Protein AF-0000000078165080 (afdb_homodimer)

InterPro domains:
  IPR000225 Armadillo [PS50176] (17-64)
  IPR000225 Armadillo [SM00185] (6-51)
  IPR011989 Armadillo-like helical [G3DSA:1.25.10.10] (1-153)
  IPR016024 Armadillo-type fold [SSF48371] (4-95)
  IPR051185 Abnormal Spindle-like Microcephaly-associated [PTHR22706] (1-146)

Solvent-accessible surface area (backbone atoms only — not comparable to full-atom values): 16629 Å² total; per-residue (Å²): 126,82,80,80,70,54,68,69,45,42,52,50,33,52,73,46,42,25,60,64,44,40,52,51,52,53,69,69,48,62,90,48,69,75,36,44,54,53,40,35,50,42,45,49,50,51,44,55,39,48,72,37,69,76,45,35,53,50,47,62,71,36,84,62,40,61,59,52,45,51,50,44,33,73,71,39,88,52,73,47,20,57,50,30,44,52,44,51,49,57,40,40,71,34,70,69,31,30,52,56,53,63,72,34,58,70,56,52,51,49,48,54,51,46,36,53,50,33,52,50,49,44,55,49,39,71,70,66,67,52,57,68,67,60,50,50,51,41,48,52,51,32,49,53,49,46,52,48,51,54,54,58,73,102,126,82,81,79,70,54,70,69,43,43,51,50,33,52,73,45,43,27,62,64,45,40,52,51,52,52,70,70,48,61,91,48,69,76,34,44,54,52,40,35,51,43,45,49,51,51,44,54,39,47,73,38,68,76,46,36,54,50,47,63,70,35,86,64,40,61,60,52,45,49,51,45,32,72,70,39,87,53,73,47,20,56,49,31,44,52,45,50,48,58,40,41,72,34,71,70,34,30,52,56,53,64,72,36,56,69,58,52,51,49,48,54,50,47,37,53,49,34,50,50,48,47,54,49,38,71,70,66,67,53,56,67,70,59,49,49,51,41,48,52,50,32,50,53,48,47,52,48,49,55,55,57,74,101

Radius of gyration: 26.19 Å; Cα contacts (8 Å, |Δi|>4): 305; chains: 2; bounding box: 37×85×49 Å

Foldseek 3Di:
DPDQDDPVVLVVCVVVPVLVVLLVLLVVADPDPVSVVSNLVSLVSLLSSLVDPVSLVVQLPDPCNLVSLLVQLLPDLDPSVVSSLSSLVSLLVDPSSLVSNVVCVVSLVSLVVLLVVLVVVLVVCVVVVDDPVVNVSSVVSNVSSVVSNVSNVD/DPDQDDPVVLVVCVVVPVLVVLLVLLVVADPDPVSVVSNLVSLVSLLSSLVDPVSLVVQLPDPCNLVSLLVQLLPDLDPSVVSSLSSLVSLLVDPSSLVSNVVCVVSLVSLVVLLVVLVVVLVVCVVVVDDPVVNVSSVVSNVSSVVSNVSNVD

Structure (mmCIF, N/CA/C/O backbone):
data_AF-0000000078165080-model_v1
#
loop_
_entity.id
_entity.type
_entity.pdbx_description
1 polymer 'Uncharacterized protein'
#
loop_
_atom_site.group_PDB
_atom_site.id
_atom_site.type_symbol
_atom_site.label_atom_id
_atom_site.label_alt_id
_atom_site.label_comp_id
_atom_site.label_asym_id
_atom_site.label_entity_id
_atom_site.label_seq_id
_atom_site.pdbx_PDB_ins_code
_atom_site.Cartn_x
_atom_site.Cartn_y
_atom_site.Cartn_z
_atom_site.occupancy
_atom_site.B_iso_or_equiv
_atom_site.auth_seq_id
_atom_site.auth_comp_id
_atom_site.auth_asym_id
_atom_site.auth_atom_id
_atom_site.pdbx_PDB_model_num
ATOM 1 N N . MET A 1 1 ? -7.805 8.031 18.734 1 30.23 1 MET A N 1
ATOM 2 C CA . MET A 1 1 ? -6.445 7.504 18.766 1 30.23 1 MET A CA 1
ATOM 3 C C . MET A 1 1 ? -6.234 6.492 17.641 1 30.23 1 MET A C 1
ATOM 5 O O . MET A 1 1 ? -6.98 5.52 17.531 1 30.23 1 MET A O 1
ATOM 9 N N . ALA A 1 2 ? -5.836 6.891 16.578 1 48.78 2 ALA A N 1
ATOM 10 C CA . ALA A 1 2 ? -5.727 5.965 15.445 1 48.78 2 ALA A CA 1
ATOM 11 C C . ALA A 1 2 ? -4.84 4.77 15.797 1 48.78 2 ALA A C 1
ATOM 13 O O . ALA A 1 2 ? -3.871 4.91 16.547 1 48.78 2 ALA A O 1
ATOM 14 N N . THR A 1 3 ? -5.309 3.611 15.844 1 63 3 THR A N 1
ATOM 15 C CA . THR A 1 3 ? -4.617 2.357 16.125 1 63 3 THR A CA 1
ATOM 16 C C . THR A 1 3 ? -3.254 2.324 15.438 1 63 3 THR A C 1
ATOM 18 O O . THR A 1 3 ? -3.139 2.664 14.258 1 63 3 THR A O 1
ATOM 21 N N . ARG A 1 4 ? -2.213 2.238 16.266 1 74.88 4 ARG A N 1
ATOM 22 C CA . ARG A 1 4 ? -0.836 2.172 15.781 1 74.88 4 ARG A CA 1
ATOM 23 C C . ARG A 1 4 ? -0.587 0.879 15.008 1 74.88 4 ARG A C 1
ATOM 25 O O . ARG A 1 4 ? -1.023 -0.194 15.43 1 74.88 4 ARG A O 1
ATOM 32 N N . HIS A 1 5 ? -0.098 1.021 13.758 1 82.88 5 HIS A N 1
ATOM 33 C CA . HIS A 1 5 ? 0.291 -0.129 12.953 1 82.88 5 HIS A CA 1
ATOM 34 C C . HIS A 1 5 ? 1.658 -0.659 13.367 1 82.88 5 HIS A C 1
ATOM 36 O O . HIS A 1 5 ? 2.5 0.099 13.859 1 82.88 5 HIS A O 1
ATOM 42 N N . SER A 1 6 ? 1.814 -1.972 13.352 1 89.38 6 SER A N 1
ATOM 43 C CA . SER A 1 6 ? 3.113 -2.57 13.641 1 89.38 6 SER A CA 1
ATOM 44 C C . SER A 1 6 ? 4.18 -2.072 12.672 1 89.38 6 SER A C 1
ATOM 46 O O . SER A 1 6 ? 3.859 -1.59 11.578 1 89.38 6 SER A O 1
ATOM 48 N N . GLN A 1 7 ? 5.375 -2.199 13.117 1 92.12 7 GLN A N 1
ATOM 49 C CA . GLN A 1 7 ? 6.488 -1.804 12.266 1 92.12 7 GLN A CA 1
ATOM 50 C C . GLN A 1 7 ? 6.48 -2.586 10.953 1 92.12 7 GLN A C 1
ATOM 52 O O . GLN A 1 7 ? 6.672 -2.012 9.883 1 92.12 7 GLN A O 1
ATOM 57 N N . LYS A 1 8 ? 6.281 -3.883 11.047 1 90.81 8 LYS A N 1
ATOM 58 C CA . LYS A 1 8 ? 6.258 -4.742 9.867 1 90.81 8 LYS A CA 1
ATOM 59 C C . LYS A 1 8 ? 5.18 -4.293 8.883 1 90.81 8 LYS A C 1
ATOM 61 O O . LYS A 1 8 ? 5.414 -4.25 7.676 1 90.81 8 LYS A O 1
ATOM 66 N N . CYS A 1 9 ? 4.117 -3.957 9.359 1 92.38 9 CYS A N 1
ATOM 67 C CA . CYS A 1 9 ? 3.027 -3.471 8.523 1 92.38 9 CYS A CA 1
ATOM 68 C C . CYS A 1 9 ? 3.402 -2.158 7.848 1 92.38 9 CYS A C 1
ATOM 70 O O . CYS A 1 9 ? 3.197 -1.995 6.641 1 92.38 9 CYS A O 1
ATOM 72 N N . CYS A 1 10 ? 3.959 -1.277 8.602 1 94.62 10 CYS A N 1
ATOM 73 C CA . CYS A 1 10 ? 4.355 0.014 8.055 1 94.62 10 CYS A CA 1
ATOM 74 C C . CYS A 1 10 ? 5.398 -0.157 6.953 1 94.62 10 CYS A C 1
ATOM 76 O O . CYS A 1 10 ? 5.328 0.508 5.918 1 94.62 10 CYS A O 1
ATOM 78 N N . GLU A 1 11 ? 6.27 -1.074 7.191 1 94.19 11 GLU A N 1
ATOM 79 C CA . GLU A 1 11 ? 7.297 -1.335 6.188 1 94.19 11 GLU A CA 1
ATOM 80 C C . GLU A 1 11 ? 6.691 -1.908 4.91 1 94.19 11 GLU A C 1
ATOM 82 O O . GLU A 1 11 ? 7.102 -1.543 3.807 1 94.19 11 GLU A O 1
ATOM 87 N N . LYS A 1 12 ? 5.742 -2.703 5.062 1 93.69 12 LYS A N 1
ATOM 88 C CA . LYS A 1 12 ? 5.082 -3.287 3.898 1 93.69 12 LYS A CA 1
ATOM 89 C C . LYS A 1 12 ? 4.277 -2.238 3.139 1 93.69 12 LYS A C 1
ATOM 91 O O . LYS A 1 12 ? 4.25 -2.24 1.905 1 93.69 12 LYS A O 1
ATOM 96 N N . LEU A 1 13 ? 3.666 -1.407 3.84 1 95.19 13 LEU A N 1
ATOM 97 C CA . LEU A 1 13 ? 2.922 -0.318 3.215 1 95.19 13 LEU A CA 1
ATOM 98 C C . LEU A 1 13 ? 3.838 0.54 2.35 1 95.19 13 LEU A C 1
ATOM 100 O O . LEU A 1 13 ? 3.502 0.856 1.206 1 95.19 13 LEU A O 1
ATOM 104 N N . VAL A 1 14 ? 4.984 0.854 2.854 1 95.56 14 VAL A N 1
ATOM 105 C CA . VAL A 1 14 ? 5.938 1.687 2.125 1 95.56 14 VAL A CA 1
ATOM 106 C C . VAL A 1 14 ? 6.461 0.928 0.909 1 95.56 14 VAL A C 1
ATOM 108 O O . VAL A 1 14 ? 6.605 1.501 -0.173 1 95.56 14 VAL A O 1
ATOM 111 N N . GLU A 1 15 ? 6.691 -0.346 1.068 1 92.81 15 GLU A N 1
ATOM 112 C CA . GLU A 1 15 ? 7.211 -1.19 -0.003 1 92.81 15 GLU A CA 1
ATOM 113 C C . GLU A 1 15 ? 6.262 -1.219 -1.194 1 92.81 15 GLU A C 1
ATOM 115 O O . GLU A 1 15 ? 6.699 -1.25 -2.346 1 92.81 15 GLU A O 1
ATOM 120 N N . VAL A 1 16 ? 5.016 -1.139 -0.897 1 93.06 16 VAL A N 1
ATOM 121 C CA . VAL A 1 16 ? 4.051 -1.272 -1.984 1 93.06 16 VAL A CA 1
ATOM 122 C C . VAL A 1 16 ? 3.66 0.109 -2.502 1 93.06 16 VAL A C 1
ATOM 124 O O . VAL A 1 16 ? 2.66 0.253 -3.209 1 93.06 16 VAL A O 1
ATOM 127 N N . GLY A 1 17 ? 4.344 1.175 -2.064 1 92.31 17 GLY A N 1
ATOM 128 C CA . GLY A 1 17 ? 4.156 2.5 -2.633 1 92.31 17 GLY A CA 1
ATOM 129 C C . GLY A 1 17 ? 3.057 3.293 -1.949 1 92.31 17 GLY A C 1
ATOM 130 O O . GLY A 1 17 ? 2.432 4.156 -2.568 1 92.31 17 GLY A O 1
ATOM 131 N N . ALA A 1 18 ? 2.84 2.982 -0.722 1 95.19 18 ALA A N 1
ATOM 132 C CA . ALA A 1 18 ? 1.762 3.623 0.028 1 95.19 18 ALA A CA 1
ATOM 133 C C . ALA A 1 18 ? 1.969 5.133 0.106 1 95.19 18 ALA A C 1
ATOM 135 O O . ALA A 1 18 ? 1.011 5.902 0.011 1 95.19 18 ALA A O 1
ATOM 136 N N . ILE A 1 19 ? 3.145 5.59 0.281 1 96.56 19 ILE A N 1
ATOM 137 C CA . ILE A 1 19 ? 3.414 7.012 0.477 1 96.56 19 ILE A CA 1
ATOM 138 C C . ILE A 1 19 ? 2.945 7.797 -0.745 1 96.56 19 ILE A C 1
ATOM 140 O O . ILE A 1 19 ? 2.219 8.789 -0.613 1 96.56 19 ILE A O 1
ATOM 144 N N . ASP A 1 20 ? 3.316 7.34 -1.938 1 94.62 20 ASP A N 1
ATOM 145 C CA . ASP A 1 20 ? 2.924 8.031 -3.16 1 94.62 20 ASP A CA 1
ATOM 146 C C . ASP A 1 20 ? 1.404 8.117 -3.281 1 94.62 20 ASP A C 1
ATOM 148 O O . ASP A 1 20 ? 0.861 9.148 -3.678 1 94.62 20 ASP A O 1
ATOM 152 N N . LYS A 1 21 ? 0.764 7.059 -2.945 1 94.19 21 LYS A N 1
ATOM 153 C CA . LYS A 1 21 ? -0.692 7.027 -3.047 1 94.19 21 LYS A CA 1
ATOM 154 C C . LYS A 1 21 ? -1.334 7.977 -2.039 1 94.19 21 LYS A C 1
ATOM 156 O O . LYS A 1 21 ? -2.283 8.688 -2.369 1 94.19 21 LYS A O 1
ATOM 161 N N . LEU A 1 22 ? -0.841 7.949 -0.828 1 96.88 22 LEU A N 1
ATOM 162 C CA . LEU A 1 22 ? -1.369 8.812 0.22 1 96.88 22 LEU A CA 1
ATOM 163 C C . LEU A 1 22 ? -1.18 10.281 -0.142 1 96.88 22 LEU A C 1
ATOM 165 O O . LEU A 1 22 ? -2.08 11.102 0.064 1 96.88 22 LEU A O 1
ATOM 169 N N . LEU A 1 23 ? -0.023 10.617 -0.717 1 97.44 23 LEU A N 1
ATOM 170 C CA . LEU A 1 23 ? 0.238 11.992 -1.122 1 97.44 23 LEU A CA 1
ATOM 171 C C . LEU A 1 23 ? -0.718 12.43 -2.229 1 97.44 23 LEU A C 1
ATOM 173 O O . LEU A 1 23 ? -1.209 13.555 -2.225 1 97.44 23 LEU A O 1
ATOM 177 N N . LYS A 1 24 ? -0.981 11.539 -3.154 1 96 24 LYS A N 1
ATOM 178 C CA . LYS A 1 24 ? -1.943 11.844 -4.211 1 96 24 LYS A CA 1
ATOM 179 C C . LYS A 1 24 ? -3.332 12.102 -3.633 1 96 24 LYS A C 1
ATOM 181 O O . LYS A 1 24 ? -4.031 13.016 -4.066 1 96 24 LYS A O 1
ATOM 186 N N . VAL A 1 25 ? -3.674 11.305 -2.701 1 95.94 25 VAL A N 1
ATOM 187 C CA . VAL A 1 25 ? -4.965 11.461 -2.039 1 95.94 25 VAL A CA 1
ATOM 188 C C . VAL A 1 25 ? -5.035 12.828 -1.36 1 95.94 25 VAL A C 1
ATOM 190 O O . VAL A 1 25 ? -6.016 13.555 -1.524 1 95.94 25 VAL A O 1
ATOM 193 N N . ILE A 1 26 ? -4.051 13.195 -0.67 1 97.12 26 ILE A N 1
ATOM 194 C CA . ILE A 1 26 ? -4.02 14.445 0.072 1 97.12 26 ILE A CA 1
ATOM 195 C C . ILE A 1 26 ? -4.129 15.625 -0.897 1 97.12 26 ILE A C 1
ATOM 197 O O . ILE A 1 26 ? -4.883 16.562 -0.657 1 97.12 26 ILE A O 1
ATOM 201 N N . CYS A 1 27 ? -3.471 15.547 -2.055 1 96.38 27 CYS A N 1
ATOM 202 C CA . CYS A 1 27 ? -3.432 16.625 -3.037 1 96.38 27 CYS A CA 1
ATOM 203 C C . CYS A 1 27 ? -4.777 16.781 -3.732 1 96.38 27 CYS A C 1
ATOM 205 O O . CYS A 1 27 ? -5.121 17.859 -4.203 1 96.38 27 CYS A O 1
ATOM 207 N N . SER A 1 28 ? -5.469 15.75 -3.789 1 95.56 28 SER A N 1
ATOM 208 C CA . SER A 1 28 ? -6.695 15.758 -4.582 1 95.56 28 SER A CA 1
ATOM 209 C C . SER A 1 28 ? -7.891 16.188 -3.74 1 95.56 28 SER A C 1
ATOM 211 O O . SER A 1 28 ? -9 16.344 -4.258 1 95.56 28 SER A O 1
ATOM 213 N N . MET A 1 29 ? -7.715 16.406 -2.459 1 93.19 29 MET A N 1
ATOM 214 C CA . MET A 1 29 ? -8.836 16.656 -1.557 1 93.19 29 MET A CA 1
ATOM 215 C C . MET A 1 29 ? -9.211 18.141 -1.571 1 93.19 29 MET A C 1
ATOM 217 O O . MET A 1 29 ? -8.344 19 -1.707 1 93.19 29 MET A O 1
ATOM 221 N N . THR A 1 30 ? -10.445 18.328 -1.481 1 92.38 30 THR A N 1
ATOM 222 C CA . THR A 1 30 ? -10.969 19.672 -1.304 1 92.38 30 THR A CA 1
ATOM 223 C C . THR A 1 30 ? -11.234 19.969 0.171 1 92.38 30 THR A C 1
ATOM 225 O O . THR A 1 30 ? -10.789 19.219 1.045 1 92.38 30 THR A O 1
ATOM 228 N N . ARG A 1 31 ? -12.039 21.094 0.476 1 88.88 31 ARG A N 1
ATOM 229 C CA . ARG A 1 31 ? -12.328 21.469 1.855 1 88.88 31 ARG A CA 1
ATOM 230 C C . ARG A 1 31 ? -13.734 21.031 2.26 1 88.88 31 ARG A C 1
ATOM 232 O O . ARG A 1 31 ? -14.281 21.516 3.248 1 88.88 31 ARG A O 1
ATOM 239 N N . SER A 1 32 ? -14.398 20.141 1.39 1 91.62 32 SER A N 1
ATOM 240 C CA . SER A 1 32 ? -15.703 19.609 1.754 1 91.62 32 SER A CA 1
ATOM 241 C C . SER A 1 32 ? -15.609 18.688 2.969 1 91.62 32 SER A C 1
ATOM 243 O O . SER A 1 32 ? -14.523 18.188 3.291 1 91.62 32 SER A O 1
ATOM 245 N N . ILE A 1 33 ? -16.656 18.453 3.635 1 91.19 33 ILE A N 1
ATOM 246 C CA . ILE A 1 33 ? -16.672 17.672 4.867 1 91.19 33 ILE A CA 1
ATOM 247 C C . ILE A 1 33 ? -16.266 16.219 4.57 1 91.19 33 ILE A C 1
ATOM 249 O O . ILE A 1 33 ? -15.406 15.656 5.242 1 91.19 33 ILE A O 1
ATOM 253 N N . PRO A 1 34 ? -16.906 15.594 3.607 1 92.88 34 PRO A N 1
ATOM 254 C CA . PRO A 1 34 ? -16.469 14.227 3.287 1 92.88 34 PRO A CA 1
ATOM 255 C C . PRO A 1 34 ? -14.992 14.141 2.932 1 92.88 34 PRO A C 1
ATOM 257 O O . PRO A 1 34 ? -14.305 13.203 3.342 1 92.88 34 PRO A O 1
ATOM 260 N N . ASP A 1 35 ? -14.438 15.109 2.285 1 94.19 35 ASP A N 1
ATOM 261 C CA . ASP A 1 35 ? -13.031 15.125 1.899 1 94.19 35 ASP A CA 1
ATOM 262 C C . ASP A 1 35 ? -12.125 15.328 3.115 1 94.19 35 ASP A C 1
ATOM 264 O O . ASP A 1 35 ? -11.008 14.812 3.156 1 94.19 35 ASP A O 1
ATOM 268 N N . GLN A 1 36 ? -12.586 15.969 4.086 1 94.25 36 GLN A N 1
ATOM 269 C CA . GLN A 1 36 ? -11.789 16.219 5.281 1 94.25 36 GLN A CA 1
ATOM 270 C C . GLN A 1 36 ? -11.562 14.938 6.074 1 94.25 36 GLN A C 1
ATOM 272 O O . GLN A 1 36 ? -10.508 14.75 6.688 1 94.25 36 GLN A O 1
ATOM 277 N N . GLU A 1 37 ? -12.578 14.18 6.066 1 93.81 37 GLU A N 1
ATOM 278 C CA . GLU A 1 37 ? -12.43 12.883 6.73 1 93.81 37 GLU A CA 1
ATOM 279 C C . GLU A 1 37 ? -11.398 12.016 6.023 1 93.81 37 GLU A C 1
ATOM 281 O O . GLU A 1 37 ? -10.578 11.359 6.676 1 93.81 37 GLU A O 1
ATOM 286 N N . VAL A 1 38 ? -11.461 11.961 4.758 1 94.12 38 VAL A N 1
ATOM 287 C CA . VAL A 1 38 ? -10.492 11.219 3.961 1 94.12 38 VAL A CA 1
ATOM 288 C C . VAL A 1 38 ? -9.094 11.789 4.18 1 94.12 38 VAL A C 1
ATOM 290 O O . VAL A 1 38 ? -8.125 11.039 4.336 1 94.12 38 VAL A O 1
ATOM 293 N N . LEU A 1 39 ? -8.992 13.07 4.18 1 96.25 39 LEU A N 1
ATOM 294 C CA . LEU A 1 39 ? -7.723 13.766 4.391 1 96.25 39 LEU A CA 1
ATOM 295 C C . LEU A 1 39 ? -7.129 13.398 5.75 1 96.25 39 LEU A C 1
ATOM 297 O O . LEU A 1 39 ? -5.941 13.086 5.848 1 96.25 39 LEU A O 1
ATOM 301 N N . LYS A 1 40 ? -7.969 13.422 6.73 1 95.12 40 LYS A N 1
ATOM 302 C CA . LYS A 1 40 ? -7.527 13.07 8.078 1 95.12 40 LYS A CA 1
ATOM 303 C C . LYS A 1 40 ? -6.988 11.648 8.133 1 95.12 40 LYS A C 1
ATOM 305 O O . LYS A 1 40 ? -5.957 11.391 8.758 1 95.12 40 LYS A O 1
ATOM 310 N N . HIS A 1 41 ? -7.719 10.852 7.492 1 94.06 41 HIS A N 1
ATOM 311 C CA . HIS A 1 41 ? -7.312 9.453 7.465 1 94.06 41 HIS A CA 1
ATOM 312 C C . HIS A 1 41 ? -5.973 9.281 6.754 1 94.06 41 HIS A C 1
ATOM 314 O O . HIS A 1 41 ? -5.098 8.555 7.234 1 94.06 41 HIS A O 1
ATOM 320 N N . ALA A 1 42 ? -5.809 9.867 5.609 1 95.94 42 ALA A N 1
ATOM 321 C CA . ALA A 1 42 ? -4.562 9.789 4.848 1 95.94 42 ALA A CA 1
ATOM 322 C C . ALA A 1 42 ? -3.395 10.359 5.641 1 95.94 42 ALA A C 1
ATOM 324 O O . ALA A 1 42 ? -2.332 9.742 5.73 1 95.94 42 ALA A O 1
ATOM 325 N N . LEU A 1 43 ? -3.592 11.445 6.285 1 97.12 43 LEU A N 1
ATOM 326 C CA . LEU A 1 43 ? -2.559 12.086 7.094 1 97.12 43 LEU A CA 1
ATOM 327 C C . LEU A 1 43 ? -2.213 11.227 8.305 1 97.12 43 LEU A C 1
ATOM 329 O O . LEU A 1 43 ? -1.042 11.102 8.672 1 97.12 43 LEU A O 1
ATOM 333 N N . SER A 1 44 ? -3.232 10.688 8.844 1 95.44 44 SER A N 1
ATOM 334 C CA . SER A 1 44 ? -3.018 9.828 10.008 1 95.44 44 SER A CA 1
ATOM 335 C C . SER A 1 44 ? -2.195 8.594 9.641 1 95.44 44 SER A C 1
ATOM 337 O O . SER A 1 44 ? -1.352 8.148 10.422 1 95.44 44 SER A O 1
ATOM 339 N N . THR A 1 45 ? -2.465 8.078 8.539 1 94.56 45 THR A N 1
ATOM 340 C CA . THR A 1 45 ? -1.683 6.938 8.078 1 94.56 45 THR A CA 1
ATOM 341 C C . THR A 1 45 ? -0.224 7.332 7.859 1 94.56 45 THR A C 1
ATOM 343 O O . THR A 1 45 ? 0.687 6.605 8.266 1 94.56 45 THR A O 1
ATOM 346 N N . LEU A 1 46 ? 0.033 8.445 7.273 1 96.5 46 LEU A N 1
ATOM 347 C CA . LEU A 1 46 ? 1.395 8.938 7.098 1 96.5 46 LEU A CA 1
ATOM 348 C C . LEU A 1 46 ? 2.076 9.148 8.445 1 96.5 46 LEU A C 1
ATOM 350 O O . LEU A 1 46 ? 3.256 8.828 8.609 1 96.5 46 LEU A O 1
ATOM 354 N N . ARG A 1 47 ? 1.277 9.656 9.336 1 95.44 47 ARG A N 1
ATOM 355 C CA . ARG A 1 47 ? 1.812 9.875 10.68 1 95.44 47 ARG A CA 1
ATOM 356 C C . ARG A 1 47 ? 2.258 8.555 11.312 1 95.44 47 ARG A C 1
ATOM 358 O O . ARG A 1 47 ? 3.299 8.5 11.969 1 95.44 47 ARG A O 1
ATOM 365 N N . ASN A 1 48 ? 1.488 7.523 11.125 1 93.31 48 ASN A N 1
ATOM 366 C CA . ASN A 1 48 ? 1.86 6.211 11.641 1 93.31 48 ASN A CA 1
ATOM 367 C C . ASN A 1 48 ? 3.168 5.719 11.023 1 93.31 48 ASN A C 1
ATOM 369 O O . ASN A 1 48 ? 4.008 5.145 11.719 1 93.31 48 ASN A O 1
ATOM 373 N N . LEU A 1 49 ? 3.303 5.902 9.797 1 95 49 LEU A N 1
ATOM 374 C CA . LEU A 1 49 ? 4.551 5.527 9.133 1 95 49 LEU A CA 1
ATOM 375 C C . LEU A 1 49 ? 5.727 6.312 9.711 1 95 49 LEU A C 1
ATOM 377 O O . LEU A 1 49 ? 6.797 5.75 9.938 1 95 49 LEU A O 1
ATOM 381 N N . ALA A 1 50 ? 5.52 7.562 10 1 95.44 50 ALA A N 1
ATOM 382 C CA . ALA A 1 50 ? 6.578 8.469 10.445 1 95.44 50 ALA A CA 1
ATOM 383 C C . ALA A 1 50 ? 6.977 8.18 11.891 1 95.44 50 ALA A C 1
ATOM 385 O O . ALA A 1 50 ? 7.91 8.789 12.414 1 95.44 50 ALA A O 1
ATOM 386 N N . CYS A 1 51 ? 6.297 7.277 12.523 1 94.62 51 CYS A N 1
ATOM 387 C CA . CYS A 1 51 ? 6.66 6.883 13.883 1 94.62 51 CYS A CA 1
ATOM 388 C C . CYS A 1 51 ? 7.977 6.113 13.883 1 94.62 51 CYS A C 1
ATOM 390 O O . CYS A 1 51 ? 8.617 5.977 14.93 1 94.62 51 CYS A O 1
ATOM 392 N N . TYR A 1 52 ? 8.344 5.594 12.797 1 94.62 52 TYR A N 1
ATOM 393 C CA . TYR A 1 52 ? 9.602 4.859 12.656 1 94.62 52 TYR A CA 1
ATOM 394 C C . TYR A 1 52 ? 10.633 5.68 11.891 1 94.62 52 TYR A C 1
ATOM 396 O O . TYR A 1 52 ? 10.375 6.113 10.766 1 94.62 52 TYR A O 1
ATOM 404 N N . GLN A 1 53 ? 11.797 5.812 12.461 1 94.19 53 GLN A N 1
ATOM 405 C CA . GLN A 1 53 ? 12.82 6.73 11.969 1 94.19 53 GLN A CA 1
ATOM 406 C C . GLN A 1 53 ? 13.172 6.426 10.516 1 94.19 53 GLN A C 1
ATOM 408 O O . GLN A 1 53 ? 13.289 7.34 9.695 1 94.19 53 GLN A O 1
ATOM 413 N N . HIS A 1 54 ? 13.414 5.125 10.266 1 95.25 54 HIS A N 1
ATOM 414 C CA . HIS A 1 54 ? 13.844 4.773 8.914 1 95.25 54 HIS A CA 1
ATOM 415 C C . HIS A 1 54 ? 12.75 5.059 7.895 1 95.25 54 HIS A C 1
ATOM 417 O O . HIS A 1 54 ? 13.031 5.293 6.719 1 95.25 54 HIS A O 1
ATOM 423 N N . LEU A 1 55 ? 11.508 5.094 8.328 1 96.06 55 LEU A N 1
ATOM 424 C CA . LEU A 1 55 ? 10.414 5.383 7.414 1 96.06 55 LEU A CA 1
ATOM 425 C C . LEU A 1 55 ? 10.227 6.887 7.238 1 96.06 55 LEU A C 1
ATOM 427 O O . LEU A 1 55 ? 9.766 7.344 6.191 1 96.06 55 LEU A O 1
ATOM 431 N N . VAL A 1 56 ? 10.609 7.688 8.234 1 96.06 56 VAL A N 1
ATOM 432 C CA . VAL A 1 56 ? 10.641 9.141 8.078 1 96.06 56 VAL A CA 1
ATOM 433 C C . VAL A 1 56 ? 11.625 9.516 6.969 1 96.06 56 VAL A C 1
ATOM 435 O O . VAL A 1 56 ? 11.352 10.422 6.18 1 96.06 56 VAL A O 1
ATOM 438 N N . GLU A 1 57 ? 12.703 8.867 6.926 1 96.12 57 GLU A N 1
ATOM 439 C CA . GLU A 1 57 ? 13.711 9.125 5.895 1 96.12 57 GLU A CA 1
ATOM 440 C C . GLU A 1 57 ? 13.148 8.867 4.5 1 96.12 57 GLU A C 1
ATOM 442 O O . GLU A 1 57 ? 13.43 9.617 3.562 1 96.12 57 GLU A O 1
ATOM 447 N N . VAL A 1 58 ? 12.375 7.789 4.441 1 96.75 58 VAL A N 1
ATOM 448 C CA . VAL A 1 58 ? 11.75 7.48 3.164 1 96.75 58 VAL A CA 1
ATOM 449 C C . VAL A 1 58 ? 10.766 8.586 2.791 1 96.75 58 VAL A C 1
ATOM 451 O O . VAL A 1 58 ? 10.695 9 1.63 1 96.75 58 VAL A O 1
ATOM 454 N N . LEU A 1 59 ? 10.055 9.047 3.729 1 96.81 59 LEU A N 1
ATOM 455 C CA . LEU A 1 59 ? 9.102 10.125 3.521 1 96.81 59 LEU A CA 1
ATOM 456 C C . LEU A 1 59 ? 9.805 11.391 3.045 1 96.81 59 LEU A C 1
ATOM 458 O O . LEU A 1 59 ? 9.352 12.047 2.107 1 96.81 59 LEU A O 1
ATOM 462 N N . ILE A 1 60 ? 10.914 11.68 3.564 1 97 60 ILE A N 1
ATOM 463 C CA . ILE A 1 60 ? 11.672 12.898 3.268 1 97 60 ILE A CA 1
ATOM 464 C C . ILE A 1 60 ? 12.172 12.852 1.825 1 97 60 ILE A C 1
ATOM 466 O O . ILE A 1 60 ? 12.141 13.867 1.121 1 97 60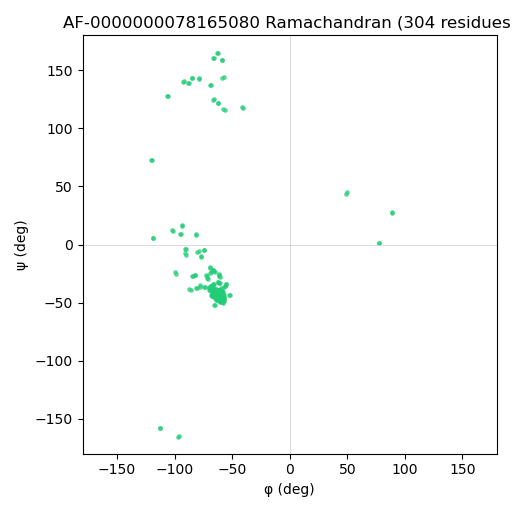 ILE A O 1
ATOM 470 N N . VAL A 1 61 ? 12.555 11.695 1.381 1 95.94 61 VAL A N 1
ATOM 471 C CA . VAL A 1 61 ? 13.172 11.602 0.061 1 95.94 61 VAL A CA 1
ATOM 472 C C . VAL A 1 61 ? 12.094 11.359 -0.996 1 95.94 61 VAL A C 1
ATOM 474 O O . VAL A 1 61 ? 12.383 11.375 -2.195 1 95.94 61 VAL A O 1
ATOM 477 N N . SER A 1 62 ? 10.914 11.102 -0.556 1 96.06 62 SER A N 1
ATOM 478 C CA . SER A 1 62 ? 9.82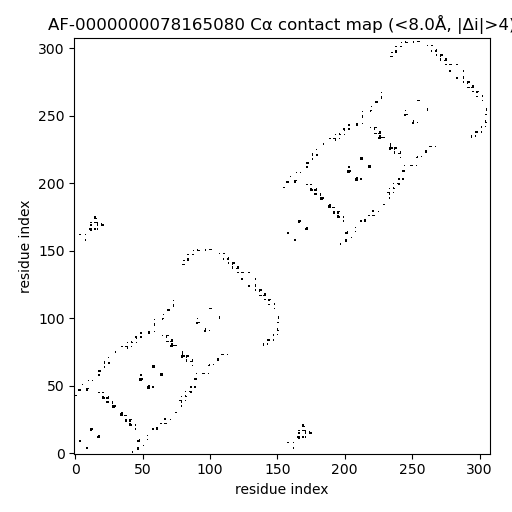8 10.891 -1.51 1 96.06 62 SER A CA 1
ATOM 479 C C . SER A 1 62 ? 9.477 12.188 -2.238 1 96.06 62 SER A C 1
ATOM 481 O O . SER A 1 62 ? 9.359 13.242 -1.616 1 96.06 62 SER A O 1
ATOM 483 N N . ASN A 1 63 ? 9.273 12.055 -3.504 1 93.56 63 ASN A N 1
ATOM 484 C CA . ASN A 1 63 ? 9.07 13.227 -4.352 1 93.56 63 ASN A CA 1
ATOM 485 C C . ASN A 1 63 ? 7.82 14 -3.951 1 93.56 63 ASN A C 1
ATOM 487 O O . ASN A 1 63 ? 6.719 13.453 -3.953 1 93.56 63 ASN A O 1
ATOM 491 N N . GLY A 1 64 ? 8.055 15.273 -3.621 1 95.94 64 GLY A N 1
ATOM 492 C CA . GLY A 1 64 ? 6.949 16.188 -3.396 1 95.94 64 GLY A CA 1
ATOM 493 C C . GLY A 1 64 ? 6.285 16 -2.045 1 95.94 64 GLY A C 1
ATOM 494 O O . GLY A 1 64 ? 5.266 16.641 -1.758 1 95.94 64 GLY A O 1
ATOM 495 N N . SER A 1 65 ? 6.809 15.086 -1.284 1 97.56 65 SER A N 1
ATOM 496 C CA . SER A 1 65 ? 6.168 14.742 -0.021 1 97.56 65 SER A CA 1
ATOM 497 C C . SER A 1 65 ? 6.121 15.938 0.925 1 97.56 65 SER A C 1
ATOM 499 O O . SER A 1 65 ? 5.055 16.281 1.437 1 97.56 65 SER A O 1
ATOM 501 N N . ILE A 1 66 ? 7.203 16.641 1.104 1 97.69 66 ILE A N 1
ATOM 502 C CA . ILE A 1 66 ? 7.309 17.75 2.045 1 97.69 66 ILE A CA 1
ATOM 503 C C . ILE A 1 66 ? 6.406 18.906 1.592 1 97.69 66 ILE A C 1
ATOM 505 O O . ILE A 1 66 ? 5.66 19.469 2.395 1 97.69 66 ILE A O 1
ATOM 509 N N . GLU A 1 67 ? 6.484 19.156 0.32 1 97.88 67 GLU A N 1
ATOM 510 C CA . GLU A 1 67 ? 5.66 20.234 -0.218 1 97.88 67 GLU A CA 1
ATOM 511 C C . GLU A 1 67 ? 4.176 19.953 0.004 1 97.88 67 GLU A C 1
ATOM 513 O O . GLU A 1 67 ? 3.424 20.844 0.409 1 97.88 67 GLU A O 1
ATOM 518 N N . THR A 1 68 ? 3.766 18.766 -0.291 1 98.25 68 THR A N 1
ATOM 519 C CA . THR A 1 68 ? 2.367 18.375 -0.156 1 98.25 68 THR A CA 1
ATOM 520 C C . THR A 1 68 ? 1.904 18.516 1.292 1 98.25 68 THR A C 1
ATOM 522 O O . THR A 1 68 ? 0.851 19.109 1.56 1 98.25 68 THR A O 1
ATOM 525 N N . ILE A 1 69 ? 2.658 17.984 2.23 1 98.31 69 ILE A N 1
ATOM 526 C CA . ILE A 1 69 ? 2.305 18.016 3.645 1 98.31 69 ILE A CA 1
ATOM 527 C C . ILE A 1 69 ? 2.297 19.469 4.133 1 98.31 69 ILE A C 1
ATOM 529 O O . ILE A 1 69 ? 1.402 19.875 4.883 1 98.31 69 ILE A O 1
ATOM 533 N N . PHE A 1 70 ? 3.283 20.266 3.674 1 98 70 PHE A N 1
ATOM 534 C CA . PHE A 1 70 ? 3.395 21.672 4.051 1 98 70 PHE A CA 1
ATOM 535 C C . PHE A 1 70 ? 2.199 22.469 3.539 1 98 70 PHE A C 1
ATOM 537 O O . PHE A 1 70 ? 1.618 23.266 4.273 1 98 70 PHE A O 1
ATOM 544 N N . ARG A 1 71 ? 1.807 22.188 2.371 1 97.19 71 ARG A N 1
ATOM 545 C CA . ARG A 1 71 ? 0.642 22.844 1.796 1 97.19 71 ARG A CA 1
ATOM 546 C C . ARG A 1 71 ? -0.622 22.516 2.582 1 97.19 71 ARG A C 1
ATOM 548 O O . ARG A 1 71 ? -1.457 23.391 2.82 1 97.19 71 ARG A O 1
ATOM 555 N N . GLU A 1 72 ? -0.674 21.281 2.912 1 97.38 72 GLU A N 1
ATOM 556 C CA . GLU A 1 72 ? -1.849 20.859 3.676 1 97.38 72 GLU A CA 1
ATOM 557 C C . GLU A 1 72 ? -1.891 21.547 5.039 1 97.38 72 GLU A C 1
ATOM 559 O O . GLU A 1 72 ? -2.953 21.969 5.492 1 97.38 72 GLU A O 1
ATOM 564 N N . PHE A 1 73 ? -0.798 21.641 5.641 1 97.38 73 PHE A N 1
ATOM 565 C CA . PHE A 1 73 ? -0.67 22.312 6.93 1 97.38 73 PHE A CA 1
ATOM 566 C C . PHE A 1 73 ? -1.135 23.766 6.84 1 97.38 73 PHE A C 1
ATOM 568 O O . PHE A 1 73 ? -1.838 24.25 7.727 1 97.38 73 PHE A O 1
ATOM 575 N N . LEU A 1 74 ? -0.86 24.406 5.777 1 97.25 74 LEU A N 1
ATOM 576 C CA . LEU A 1 74 ? -1.139 25.828 5.621 1 97.25 74 LEU A CA 1
ATOM 577 C C . LEU A 1 74 ? -2.594 26.062 5.223 1 97.25 74 LEU A C 1
ATOM 579 O O . LEU A 1 74 ? -3.16 27.125 5.512 1 97.25 74 LEU A O 1
ATOM 583 N N . ARG A 1 75 ? -3.182 25.125 4.609 1 93.69 75 ARG A N 1
ATOM 584 C CA . ARG A 1 75 ? -4.516 25.375 4.07 1 93.69 75 ARG A CA 1
ATOM 585 C C . ARG A 1 75 ? -5.59 24.812 4.992 1 93.69 75 ARG A C 1
ATOM 587 O O . ARG A 1 75 ? -6.73 25.281 4.98 1 93.69 75 ARG A O 1
ATOM 594 N N . ASN A 1 76 ? -5.227 23.891 5.738 1 87.81 76 ASN A N 1
ATOM 595 C CA . ASN A 1 76 ? -6.195 23.203 6.59 1 87.81 76 ASN A CA 1
ATOM 596 C C . ASN A 1 76 ? -6.344 23.906 7.938 1 87.81 76 ASN A C 1
ATOM 598 O O . ASN A 1 76 ? -5.359 24.375 8.516 1 87.81 76 ASN A O 1
ATOM 602 N N . LYS A 1 77 ? -7.586 23.984 8.398 1 87.62 77 LYS A N 1
ATOM 603 C CA . LYS A 1 77 ? -7.848 24.641 9.68 1 87.62 77 LYS A CA 1
ATOM 604 C C . LYS A 1 77 ? -8.469 23.672 10.68 1 87.62 77 LYS A C 1
ATOM 606 O O . LYS A 1 77 ? -8.828 24.078 11.789 1 87.62 77 LYS A O 1
ATOM 611 N N . ASP A 1 78 ? -8.555 22.422 10.281 1 88.75 78 ASP A N 1
ATOM 612 C CA . ASP A 1 78 ? -9.227 21.406 11.078 1 88.75 78 ASP A CA 1
ATOM 613 C C . ASP A 1 78 ? -8.234 20.375 11.602 1 88.75 78 ASP A C 1
ATOM 615 O O . ASP A 1 78 ? -7.078 20.703 11.883 1 88.75 78 ASP A O 1
ATOM 619 N N . GLU A 1 79 ? -8.742 19.219 11.922 1 92.25 79 GLU A N 1
ATOM 620 C CA . GLU A 1 79 ? -7.922 18.172 12.531 1 92.25 79 GLU A CA 1
ATOM 621 C C . GLU A 1 79 ? -6.699 17.859 11.672 1 92.25 79 GLU A C 1
ATOM 623 O O . GLU A 1 79 ? -5.633 17.531 12.203 1 92.25 79 GLU A O 1
ATOM 628 N N . GLY A 1 80 ? -6.945 17.969 10.43 1 95.12 80 GLY A N 1
ATOM 629 C CA . GLY A 1 80 ? -5.832 17.719 9.523 1 95.12 80 GLY A CA 1
ATOM 630 C C . GLY A 1 80 ? -4.668 18.672 9.734 1 95.12 80 GLY A C 1
ATOM 631 O O . GLY A 1 80 ? -3.514 18.297 9.508 1 95.12 80 GLY A O 1
ATOM 632 N N . TYR A 1 81 ? -5.004 19.875 10.227 1 96.88 81 TYR A N 1
ATOM 633 C CA . TYR A 1 81 ? -3.99 20.875 10.539 1 96.88 81 TYR A CA 1
ATOM 634 C C . TYR A 1 81 ? -2.996 20.344 11.562 1 96.88 81 TYR A C 1
ATOM 636 O O . TYR A 1 81 ? -1.781 20.469 11.383 1 96.88 81 TYR A O 1
ATOM 644 N N . PHE A 1 82 ? -3.451 19.672 12.516 1 97.19 82 PHE A N 1
ATOM 645 C CA . PHE A 1 82 ? -2.613 19.234 13.625 1 97.19 82 PHE A CA 1
ATOM 646 C C . PHE A 1 82 ? -1.814 17.984 13.25 1 97.19 82 PHE A C 1
ATOM 648 O O . PHE A 1 82 ? -0.66 17.844 13.656 1 97.19 82 PHE A O 1
ATOM 655 N N . ILE A 1 83 ? -2.48 17.156 12.5 1 97.38 83 ILE A N 1
ATOM 656 C CA . ILE A 1 83 ? -1.772 15.961 12.062 1 97.38 83 ILE A CA 1
ATOM 657 C C . ILE A 1 83 ? -0.628 16.344 11.125 1 97.38 83 ILE A C 1
ATOM 659 O O . ILE A 1 83 ? 0.49 15.844 11.266 1 97.38 83 ILE A O 1
ATOM 663 N N . ALA A 1 84 ? -0.9 17.234 10.195 1 98.12 84 ALA A N 1
ATOM 664 C CA . ALA A 1 84 ? 0.133 17.703 9.281 1 98.12 84 ALA A CA 1
ATOM 665 C C . ALA A 1 84 ? 1.265 18.391 10.039 1 98.12 84 ALA A C 1
ATOM 667 O O . ALA A 1 84 ? 2.439 18.234 9.703 1 98.12 84 ALA A O 1
ATOM 668 N N . SER A 1 85 ? 0.922 19.188 11.023 1 97.81 85 SER A N 1
ATOM 669 C CA . SER A 1 85 ? 1.922 19.844 11.859 1 97.81 85 SER A CA 1
ATOM 670 C C . SER A 1 85 ? 2.84 18.844 12.531 1 97.81 85 SER A C 1
ATOM 672 O O . SER A 1 85 ? 4.059 19 12.539 1 97.81 85 SER A O 1
ATOM 674 N N . GLU A 1 86 ? 2.227 17.844 13.094 1 97.12 86 GLU A N 1
ATOM 675 C CA . GLU A 1 86 ? 3.012 16.797 13.742 1 97.12 86 GLU A CA 1
ATOM 676 C C . GLU A 1 86 ? 3.977 16.141 12.758 1 97.12 86 GLU A C 1
ATOM 678 O O . GLU A 1 86 ? 5.133 15.875 13.094 1 97.12 86 GLU A O 1
ATOM 683 N N . LEU A 1 87 ? 3.492 15.852 11.617 1 97.75 87 LEU A N 1
ATOM 684 C CA . LEU A 1 87 ? 4.316 15.25 10.57 1 97.75 87 LEU A CA 1
ATOM 685 C C . LEU A 1 87 ? 5.5 16.141 10.227 1 97.75 87 LEU A C 1
ATOM 687 O O . LEU A 1 87 ? 6.637 15.68 10.164 1 97.75 87 LEU A O 1
ATOM 691 N N . LEU A 1 88 ? 5.246 17.391 10.039 1 97.94 88 LEU A N 1
ATOM 692 C CA . LEU A 1 88 ? 6.293 18.344 9.68 1 97.94 88 LEU A CA 1
ATOM 693 C C . LEU A 1 88 ? 7.32 18.469 10.797 1 97.94 88 LEU A C 1
ATOM 695 O O . LEU A 1 88 ? 8.523 18.547 10.531 1 97.94 88 LEU A O 1
ATOM 699 N N . LYS A 1 89 ? 6.832 18.5 11.969 1 96.69 89 LYS A N 1
ATOM 700 C CA . LYS A 1 89 ? 7.754 18.594 13.094 1 96.69 89 LYS A CA 1
ATOM 701 C C . LYS A 1 89 ? 8.688 17.375 13.141 1 96.69 89 LYS A C 1
ATOM 703 O O . LYS A 1 89 ? 9.883 17.531 13.375 1 96.69 89 LYS A O 1
ATOM 708 N N . LYS A 1 90 ? 8.133 16.219 12.938 1 95.81 90 LYS A N 1
ATOM 709 C CA . LYS A 1 90 ? 8.953 15.016 12.891 1 95.81 90 LYS A CA 1
ATOM 710 C C . LYS A 1 90 ? 9.984 15.094 11.773 1 95.81 90 LYS A C 1
ATOM 712 O O . LYS A 1 90 ? 11.133 14.68 11.961 1 95.81 90 LYS A O 1
ATOM 717 N N . ILE A 1 91 ? 9.578 15.508 10.664 1 97.06 91 ILE A N 1
ATOM 718 C CA . ILE A 1 91 ? 10.461 15.664 9.516 1 97.06 91 ILE A CA 1
ATOM 719 C C . ILE A 1 91 ? 11.586 16.641 9.852 1 97.06 91 ILE A C 1
ATOM 721 O O . ILE A 1 91 ? 12.75 16.375 9.539 1 97.06 91 ILE A O 1
ATOM 725 N N . CYS A 1 92 ? 11.273 17.703 10.531 1 96.62 92 CYS A N 1
ATOM 726 C CA . CYS A 1 92 ? 12.227 18.766 10.82 1 96.62 92 CYS A CA 1
ATOM 727 C C . CYS A 1 92 ? 13.172 18.359 11.945 1 96.62 92 CYS A C 1
ATOM 729 O O . CYS A 1 92 ? 14.125 19.078 12.25 1 96.62 92 CYS A O 1
ATOM 731 N N . LEU A 1 93 ? 12.898 17.297 12.578 1 93.81 93 LEU A N 1
ATOM 732 C CA . LEU A 1 93 ? 13.859 16.766 13.539 1 93.81 93 LEU A CA 1
ATOM 733 C C . LEU A 1 93 ? 15.094 16.234 12.828 1 93.81 93 LEU A C 1
ATOM 735 O O . LEU A 1 93 ? 16.156 16.078 13.445 1 93.81 93 LEU A O 1
ATOM 739 N N . GLU A 1 94 ? 14.914 15.883 11.594 1 94.12 94 GLU A N 1
ATOM 740 C CA . GLU A 1 94 ? 16.031 15.445 10.766 1 94.12 94 GLU A CA 1
ATOM 741 C C . GLU A 1 94 ? 16.641 16.609 10 1 94.12 94 GLU A C 1
ATOM 743 O O . GLU A 1 94 ? 15.914 17.453 9.461 1 94.12 94 GLU A O 1
ATOM 748 N N . HIS A 1 95 ? 17.969 16.609 9.906 1 94.25 95 HIS A N 1
ATOM 749 C CA . HIS A 1 95 ? 18.656 17.688 9.211 1 94.25 95 HIS A CA 1
ATOM 750 C C . HIS A 1 95 ? 18.203 17.797 7.762 1 94.25 95 HIS A C 1
ATOM 752 O O . HIS A 1 95 ? 17.953 18.891 7.254 1 94.25 95 HIS A O 1
ATOM 758 N N . ARG A 1 96 ? 18.109 16.672 7.113 1 94.69 96 ARG A N 1
ATOM 759 C CA . ARG A 1 96 ? 17.688 16.656 5.723 1 94.69 96 ARG A CA 1
ATOM 760 C C . ARG A 1 96 ? 16.266 17.203 5.582 1 94.69 96 ARG A C 1
ATOM 762 O O . ARG A 1 96 ? 15.93 17.828 4.574 1 94.69 96 ARG A O 1
ATOM 769 N N . GLY A 1 97 ? 15.477 16.969 6.602 1 96.75 97 GLY A N 1
ATOM 770 C CA . GLY A 1 97 ? 14.117 17.469 6.605 1 96.75 97 GLY A CA 1
ATOM 771 C C . GLY A 1 97 ? 14.047 18.984 6.688 1 96.75 97 GLY A C 1
ATOM 772 O O . GLY A 1 97 ? 13.281 19.625 5.953 1 96.75 97 GLY A O 1
ATOM 773 N N . VAL A 1 98 ? 14.859 19.531 7.543 1 96.69 98 VAL A N 1
ATOM 774 C CA . VAL A 1 98 ? 14.906 20.984 7.723 1 96.69 98 VAL A CA 1
ATOM 775 C C . VAL A 1 98 ? 15.359 21.656 6.426 1 96.69 98 VAL A C 1
ATOM 777 O O . VAL A 1 98 ? 14.758 22.641 5.98 1 96.69 98 VAL A O 1
ATOM 780 N N . GLU A 1 99 ? 16.328 21.062 5.812 1 95.88 99 GLU A N 1
ATOM 781 C CA . GLU A 1 99 ? 16.844 21.609 4.562 1 95.88 99 GLU A CA 1
ATOM 782 C C . GLU A 1 99 ? 15.789 21.578 3.461 1 95.88 99 GLU A C 1
ATOM 784 O O . GLU A 1 99 ? 15.648 22.516 2.688 1 95.88 99 GLU A O 1
ATOM 789 N N . ALA A 1 100 ? 15.133 20.5 3.406 1 95.81 100 ALA A N 1
ATOM 790 C CA . ALA A 1 100 ? 14.102 20.344 2.383 1 95.81 100 ALA A CA 1
ATOM 791 C C . ALA A 1 100 ? 13 21.375 2.549 1 95.81 100 ALA A C 1
ATOM 793 O O . ALA A 1 100 ? 12.5 21.922 1.562 1 95.81 100 ALA A O 1
ATOM 794 N N . VAL A 1 101 ? 12.586 21.656 3.766 1 97.12 101 VAL A N 1
ATOM 795 C CA . VAL A 1 101 ? 11.555 22.641 4.055 1 97.12 101 VAL A CA 1
ATOM 796 C C . VAL A 1 101 ? 12.047 24.031 3.676 1 97.12 101 VAL A C 1
ATOM 798 O O . VAL A 1 101 ? 11.297 24.828 3.088 1 97.12 101 VAL A O 1
ATOM 801 N N . ARG A 1 102 ? 13.273 24.297 3.961 1 95.94 102 ARG A N 1
ATOM 802 C CA . ARG A 1 102 ? 13.852 25.594 3.686 1 95.94 102 ARG A CA 1
ATOM 803 C C . ARG A 1 102 ? 13.945 25.859 2.184 1 95.94 102 ARG A C 1
ATOM 805 O O . ARG A 1 102 ? 13.969 27 1.743 1 95.94 102 ARG A O 1
ATOM 812 N N . ARG A 1 103 ? 13.93 24.75 1.447 1 95.38 103 ARG A N 1
ATOM 813 C CA . ARG A 1 103 ? 14.031 24.859 -0.005 1 95.38 103 ARG A CA 1
ATOM 814 C C . ARG A 1 103 ? 12.672 25.188 -0.621 1 95.38 103 ARG A C 1
ATOM 816 O O . ARG A 1 103 ? 12.539 25.234 -1.846 1 95.38 103 ARG A O 1
ATOM 823 N N . LEU A 1 104 ? 11.742 25.484 0.235 1 97.56 104 LEU A N 1
ATOM 824 C CA . LEU A 1 104 ? 10.422 25.938 -0.184 1 97.56 104 LEU A CA 1
ATOM 825 C C . LEU A 1 104 ? 10.117 27.328 0.378 1 97.56 104 LEU A C 1
ATOM 827 O O . LEU A 1 104 ? 9.211 27.484 1.192 1 97.56 104 LEU A O 1
ATOM 831 N N . PRO A 1 105 ? 10.766 28.312 -0.163 1 96.06 105 PRO A N 1
ATOM 832 C CA . PRO A 1 105 ? 10.695 29.641 0.445 1 96.06 105 PRO A CA 1
ATOM 833 C C . PRO A 1 105 ? 9.297 30.25 0.381 1 96.06 105 PRO A C 1
ATOM 835 O O . PRO A 1 105 ? 8.891 30.969 1.294 1 96.06 105 PRO A O 1
ATOM 838 N N . ALA A 1 106 ? 8.594 29.953 -0.665 1 97.19 106 ALA A N 1
ATOM 839 C CA . ALA A 1 106 ? 7.242 30.484 -0.776 1 97.19 106 ALA A CA 1
ATOM 840 C C . ALA A 1 106 ? 6.359 29.984 0.361 1 97.19 106 ALA A C 1
ATOM 842 O O . ALA A 1 106 ? 5.578 30.734 0.936 1 97.19 106 ALA A O 1
ATOM 843 N N . LEU A 1 107 ? 6.527 28.766 0.646 1 97.81 107 LEU A N 1
ATOM 844 C CA . LEU A 1 107 ? 5.723 28.172 1.708 1 97.81 107 LEU A CA 1
ATOM 845 C C . LEU A 1 107 ? 6.188 28.656 3.076 1 97.81 107 LEU A C 1
ATOM 847 O O . LEU A 1 107 ? 5.375 28.859 3.982 1 97.81 107 LEU A O 1
ATOM 851 N N . VAL A 1 108 ? 7.457 28.844 3.271 1 97.56 108 VAL A N 1
ATOM 852 C CA . VAL A 1 108 ? 7.992 29.375 4.523 1 97.56 108 VAL A CA 1
ATOM 853 C C . VAL A 1 108 ? 7.469 30.781 4.75 1 97.56 108 VAL A C 1
ATOM 855 O O . VAL A 1 108 ? 7.109 31.156 5.871 1 97.56 108 VAL A O 1
ATOM 858 N N . LYS A 1 109 ? 7.402 31.531 3.682 1 97.5 109 LYS A N 1
ATOM 859 C CA . LYS A 1 109 ? 6.84 32.875 3.77 1 97.5 109 LYS A CA 1
ATOM 860 C C . LYS A 1 109 ? 5.375 32.844 4.199 1 97.5 109 LYS A C 1
ATOM 862 O O . LYS A 1 109 ? 4.941 33.625 5.027 1 97.5 109 LYS A O 1
ATOM 867 N N . ARG A 1 110 ? 4.676 31.938 3.631 1 97.75 110 ARG A N 1
ATOM 868 C CA . ARG A 1 110 ? 3.271 31.781 3.992 1 97.75 110 ARG A CA 1
ATOM 869 C C . ARG A 1 110 ? 3.127 31.359 5.453 1 97.75 110 ARG A C 1
ATOM 871 O O . ARG A 1 110 ? 2.168 31.75 6.121 1 97.75 110 ARG A O 1
ATOM 878 N N . LEU A 1 111 ? 4.012 30.531 5.871 1 98.12 111 LEU A N 1
ATOM 879 C CA . LEU A 1 111 ? 4.004 30.125 7.273 1 98.12 111 LEU A CA 1
ATOM 880 C C . LEU A 1 111 ? 4.199 31.328 8.188 1 98.12 111 LEU A C 1
ATOM 882 O O . LEU A 1 111 ? 3.512 31.453 9.203 1 98.12 111 LEU A O 1
ATOM 886 N N . ASN A 1 112 ? 5.141 32.188 7.871 1 97.31 112 ASN A N 1
ATOM 887 C CA . ASN A 1 112 ? 5.332 33.406 8.617 1 97.31 112 ASN A CA 1
ATOM 888 C C . ASN A 1 112 ? 4.059 34.25 8.648 1 97.31 112 ASN A C 1
ATOM 890 O O . ASN A 1 112 ? 3.695 34.812 9.695 1 97.31 112 ASN A O 1
ATOM 894 N N . GLY A 1 113 ? 3.486 34.344 7.457 1 97.31 113 GLY A N 1
ATOM 895 C CA . GLY A 1 113 ? 2.215 35.062 7.383 1 97.31 113 GLY A CA 1
ATOM 896 C C . GLY A 1 113 ? 1.139 34.438 8.258 1 97.31 113 GLY A C 1
ATOM 897 O O . GLY A 1 113 ? 0.363 35.156 8.891 1 97.31 113 GLY A O 1
ATOM 898 N N . LEU A 1 114 ? 1.101 33.188 8.281 1 97.44 114 LEU A N 1
ATOM 899 C CA . LEU A 1 114 ? 0.126 32.469 9.086 1 97.44 114 LEU A CA 1
ATOM 900 C C . LEU A 1 114 ? 0.342 32.719 10.57 1 97.44 114 LEU A C 1
ATOM 902 O O . LEU A 1 114 ? -0.62 32.938 11.32 1 97.44 114 LEU A O 1
ATOM 906 N N . VAL A 1 115 ? 1.533 32.719 11.047 1 97.12 115 VAL A N 1
ATOM 907 C CA . VAL A 1 115 ? 1.854 32.969 12.445 1 97.12 115 VAL A CA 1
ATOM 908 C C . VAL A 1 115 ? 1.38 34.375 12.828 1 97.12 115 VAL A C 1
ATOM 910 O O . VAL A 1 115 ? 0.75 34.562 13.867 1 97.12 115 VAL A O 1
ATOM 913 N N . GLU A 1 116 ? 1.626 35.312 11.953 1 97.56 116 GLU A N 1
ATOM 914 C CA . GLU A 1 116 ? 1.214 36.688 12.219 1 97.56 116 GLU A CA 1
ATOM 915 C C . GLU A 1 116 ? -0.306 36.812 12.242 1 97.56 116 GLU A C 1
ATOM 917 O O . GLU A 1 116 ? -0.862 37.5 13.102 1 97.56 116 GLU A O 1
ATOM 922 N N . GLU A 1 117 ? -0.893 36.188 11.312 1 96.62 117 GLU A N 1
ATOM 923 C CA . GLU A 1 117 ? -2.35 36.188 11.242 1 96.62 117 GLU A CA 1
ATOM 924 C C . GLU A 1 117 ? -2.975 35.594 12.5 1 96.62 117 GLU A C 1
ATOM 926 O O . GLU A 1 117 ? -3.916 36.156 13.062 1 96.62 117 GLU A O 1
ATOM 931 N N . LEU A 1 118 ? -2.477 34.5 12.906 1 96.38 118 LEU A N 1
ATOM 932 C CA . LEU A 1 118 ? -3.021 33.812 14.07 1 96.38 118 LEU A CA 1
ATOM 933 C C . LEU A 1 118 ? -2.764 34.594 15.344 1 96.38 118 LEU A C 1
ATOM 935 O O . LEU A 1 118 ? -3.588 34.594 16.266 1 96.38 118 LEU A O 1
ATOM 939 N N . LYS A 1 119 ? -1.635 35.25 15.453 1 95.44 119 LYS A N 1
ATOM 940 C CA . LYS A 1 119 ? -1.355 36.125 16.578 1 95.44 119 LYS A CA 1
ATOM 941 C C . LYS A 1 119 ? -2.383 37.25 16.672 1 95.44 119 LYS A C 1
ATOM 943 O O . LYS A 1 119 ? -2.906 37.562 17.75 1 95.44 119 LYS A O 1
ATOM 948 N N . ARG A 1 120 ? -2.662 37.875 15.57 1 95.5 120 ARG A N 1
ATOM 949 C CA . ARG A 1 120 ? -3.643 38.938 15.523 1 95.5 120 ARG A CA 1
ATOM 950 C C . ARG A 1 120 ? -5.027 38.438 15.914 1 95.5 120 ARG A C 1
ATOM 952 O O . ARG A 1 120 ? -5.742 39.125 16.672 1 95.5 120 ARG A O 1
ATOM 959 N N . LYS A 1 121 ? -5.332 37.312 15.32 1 93.81 121 LYS A N 1
ATOM 960 C CA . LYS A 1 121 ? -6.637 36.75 15.617 1 93.81 121 LYS A CA 1
ATOM 961 C C . LYS A 1 121 ? -6.77 36.406 17.094 1 93.81 121 LYS A C 1
ATOM 963 O O . LYS A 1 121 ? -7.824 36.625 17.703 1 93.81 121 LYS A O 1
ATOM 968 N N . ALA A 1 122 ? -5.742 35.875 17.656 1 92 122 ALA A N 1
ATOM 969 C CA . ALA A 1 122 ? -5.742 35.531 19.078 1 92 122 ALA A CA 1
ATOM 970 C C . ALA A 1 122 ? -5.934 36.781 19.938 1 92 122 ALA A C 1
ATOM 972 O O . ALA A 1 122 ? -6.684 36.75 20.922 1 92 122 ALA A O 1
ATOM 973 N N . ASP A 1 123 ? -5.293 37.844 19.578 1 91 123 ASP A N 1
ATOM 974 C CA . ASP A 1 123 ? -5.406 39.125 20.297 1 91 123 ASP A CA 1
ATOM 975 C C . ASP A 1 123 ? -6.824 39.656 20.219 1 91 123 ASP A C 1
ATOM 977 O O . ASP A 1 123 ? -7.371 40.156 21.219 1 91 123 ASP A O 1
ATOM 981 N N . THR A 1 124 ? -7.309 39.625 19.047 1 90.38 124 THR A N 1
ATOM 982 C CA . THR A 1 124 ? -8.656 40.125 18.812 1 90.38 124 THR A CA 1
ATOM 983 C C . THR A 1 124 ? -9.688 39.312 19.578 1 90.38 124 THR A C 1
ATOM 985 O O . THR A 1 124 ? -10.625 39.875 20.156 1 90.38 124 THR A O 1
ATOM 988 N N . GLU A 1 125 ? -9.508 38 19.547 1 88.62 125 GLU A N 1
ATOM 989 C CA . GLU A 1 125 ? -10.461 37.125 20.203 1 88.62 125 GLU A CA 1
ATOM 990 C C . GLU A 1 125 ? -10.398 37.281 21.719 1 88.62 125 GLU A C 1
ATOM 992 O O . GLU A 1 125 ? -11.398 37.094 22.422 1 88.62 125 GLU A O 1
ATOM 997 N N . LYS A 1 126 ? -9.266 37.5 22.266 1 83.31 126 LYS A N 1
ATOM 998 C CA . LYS A 1 126 ? -9.117 37.781 23.688 1 83.31 126 LYS A CA 1
ATOM 999 C C . LYS A 1 126 ? -9.859 39.062 24.078 1 83.31 126 LYS A C 1
ATOM 1001 O O . LYS A 1 126 ? -10.445 39.125 25.156 1 83.31 126 LYS A O 1
ATOM 1006 N N . ARG A 1 127 ? -10.031 39.969 23.078 1 85.69 127 ARG A N 1
ATOM 1007 C CA . ARG A 1 127 ? -10.68 41.25 23.312 1 85.69 127 ARG A CA 1
ATOM 1008 C C . ARG A 1 127 ? -12.195 41.125 23.188 1 85.69 127 ARG A C 1
ATOM 1010 O O . ARG A 1 127 ? -12.938 41.75 23.938 1 85.69 127 ARG A O 1
ATOM 1017 N N . ASN A 1 128 ? -12.633 40.312 22.188 1 82.94 128 ASN A N 1
ATOM 1018 C CA . ASN A 1 128 ? -14.047 40.281 21.828 1 82.94 128 ASN A CA 1
ATOM 1019 C C . ASN A 1 128 ? -14.781 39.156 22.578 1 82.94 128 ASN A C 1
ATOM 1021 O O . ASN A 1 128 ? -15.992 39 22.422 1 82.94 128 ASN A O 1
ATOM 1025 N N . ALA A 1 129 ? -14.391 38.625 23.469 1 75.12 129 ALA A N 1
ATOM 1026 C CA . ALA A 1 129 ? -15.008 37.594 24.297 1 75.12 129 ALA A CA 1
ATOM 1027 C C . ALA A 1 129 ? -15.57 36.469 23.438 1 75.12 129 ALA A C 1
ATOM 1029 O O . ALA A 1 129 ? -16.672 36 23.688 1 75.12 129 ALA A O 1
ATOM 1030 N N . ARG A 1 130 ? -14.812 36.031 22.469 1 71.31 130 ARG A N 1
ATOM 1031 C CA . ARG A 1 130 ? -15.258 34.875 21.688 1 71.31 130 ARG A CA 1
ATOM 1032 C C . ARG A 1 130 ? -15.367 33.656 22.547 1 71.31 130 ARG A C 1
ATOM 1034 O O . ARG A 1 130 ? -14.883 33.625 23.688 1 71.31 130 ARG A O 1
ATOM 1041 N N . SER A 1 131 ? -16.062 32.688 21.953 1 82.5 131 SER A N 1
ATOM 1042 C CA . SER A 1 131 ? -16.25 31.453 22.688 1 82.5 131 SER A CA 1
ATOM 1043 C C . SER A 1 131 ? -14.906 30.844 23.078 1 82.5 131 SER A C 1
ATOM 1045 O O . SER A 1 131 ? -13.906 31.031 22.391 1 82.5 131 SER A O 1
ATOM 1047 N N . LEU A 1 132 ? -14.898 30.297 24.172 1 82.44 132 LEU A N 1
ATOM 1048 C CA . LEU A 1 132 ? -13.703 29.656 24.719 1 82.44 132 LEU A CA 1
ATOM 1049 C C . LEU A 1 132 ? -13.125 28.656 23.719 1 82.44 132 LEU A C 1
ATOM 1051 O O . LEU A 1 132 ? -11.906 28.594 23.547 1 82.44 132 LEU A O 1
ATOM 1055 N N . ALA A 1 133 ? -13.977 27.859 23.078 1 83.31 133 ALA A N 1
ATOM 1056 C CA . ALA A 1 133 ? -13.523 26.828 22.141 1 83.31 133 ALA A CA 1
ATOM 1057 C C . ALA A 1 133 ? -12.805 27.469 20.953 1 83.31 133 ALA A C 1
ATOM 1059 O O . ALA A 1 133 ? -11.789 26.953 20.484 1 83.31 133 ALA A O 1
ATOM 1060 N N . ALA A 1 134 ? -13.289 28.484 20.438 1 83.56 134 ALA A N 1
ATOM 1061 C CA . ALA A 1 134 ? -12.672 29.188 19.312 1 83.56 134 ALA A CA 1
ATOM 1062 C C . ALA A 1 134 ? -11.32 29.766 19.703 1 83.56 134 ALA A C 1
ATOM 1064 O O . ALA A 1 134 ? -10.359 29.688 18.938 1 83.56 134 ALA A O 1
ATOM 1065 N N . ARG A 1 135 ? -11.227 30.25 20.859 1 88.5 135 ARG A N 1
ATOM 1066 C CA . ARG A 1 135 ? -9.984 30.828 21.359 1 88.5 135 ARG A CA 1
ATOM 1067 C C . ARG A 1 135 ? -8.914 29.766 21.531 1 88.5 135 ARG A C 1
ATOM 1069 O O . ARG A 1 135 ? -7.762 29.969 21.141 1 88.5 135 ARG A O 1
ATOM 1076 N N . GLU A 1 136 ? -9.398 28.688 22.047 1 89.56 136 GLU A N 1
ATOM 1077 C CA . GLU A 1 136 ? -8.461 27.594 22.266 1 89.56 136 GLU A CA 1
ATOM 1078 C C . GLU A 1 136 ? -7.922 27.047 20.938 1 89.56 136 GLU A C 1
ATOM 1080 O O . GLU A 1 136 ? -6.734 26.734 20.828 1 89.56 136 GLU A O 1
ATOM 1085 N N . ASN A 1 137 ? -8.789 26.891 20.031 1 90.62 137 ASN A N 1
ATOM 1086 C CA . ASN A 1 137 ? -8.367 26.406 18.719 1 90.62 137 ASN A CA 1
ATOM 1087 C C . ASN A 1 137 ? -7.348 27.344 18.078 1 90.62 137 ASN A C 1
ATOM 1089 O O . ASN A 1 137 ? -6.336 26.906 17.531 1 90.62 137 ASN A O 1
ATOM 1093 N N . THR A 1 138 ? -7.637 28.625 18.109 1 92.94 138 THR A N 1
ATOM 1094 C CA . THR A 1 138 ? -6.727 29.609 17.547 1 92.94 138 THR A CA 1
ATOM 1095 C C . THR A 1 138 ? -5.367 29.547 18.234 1 92.94 138 THR A C 1
ATOM 1097 O O . THR A 1 138 ? -4.328 29.594 17.578 1 92.94 138 THR A O 1
ATOM 1100 N N . GLU A 1 139 ? -5.406 29.453 19.5 1 93.25 139 GLU A N 1
ATOM 1101 C CA . GLU A 1 139 ? -4.168 29.406 20.281 1 93.25 139 GLU A CA 1
ATOM 1102 C C . GLU A 1 139 ? -3.367 28.141 19.969 1 93.25 139 GLU A C 1
ATOM 1104 O O . GLU A 1 139 ? -2.141 28.188 19.859 1 93.25 139 GLU A O 1
ATOM 1109 N N . ARG A 1 140 ? -4.059 27.047 19.906 1 94.75 140 ARG A N 1
ATOM 1110 C CA . ARG A 1 140 ? -3.395 25.797 19.578 1 94.75 140 ARG A CA 1
ATOM 1111 C C . ARG A 1 140 ? -2.76 25.844 18.203 1 94.75 140 ARG A C 1
ATOM 1113 O O . ARG A 1 140 ? -1.634 25.391 18 1 94.75 140 ARG A O 1
ATOM 1120 N N . ARG A 1 141 ? -3.469 26.391 17.297 1 95.69 141 ARG A N 1
ATOM 1121 C CA . ARG A 1 141 ? -2.951 26.5 15.93 1 95.69 141 ARG A CA 1
ATOM 1122 C C . ARG A 1 141 ? -1.729 27.422 15.891 1 95.69 141 ARG A C 1
ATOM 1124 O O . ARG A 1 141 ? -0.755 27.125 15.188 1 95.69 141 ARG A O 1
ATOM 1131 N N . LEU A 1 142 ? -1.86 28.516 16.562 1 96.56 142 LEU A N 1
ATOM 1132 C CA . LEU A 1 142 ? -0.735 29.4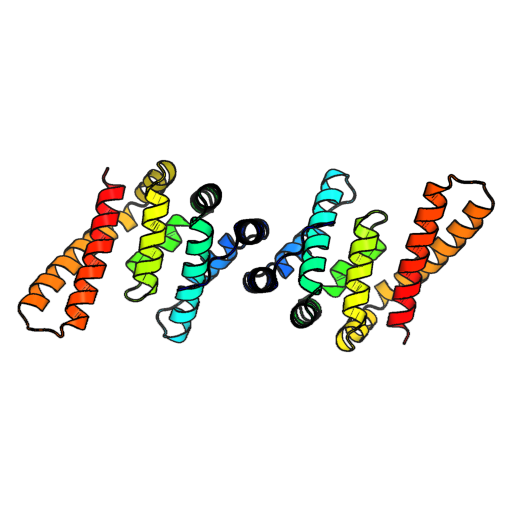38 16.656 1 96.56 142 LEU A CA 1
ATOM 1133 C C . LEU A 1 142 ? 0.493 28.75 17.234 1 96.56 142 LEU A C 1
ATOM 1135 O O . LEU A 1 142 ? 1.608 28.938 16.75 1 96.56 142 LEU A O 1
ATOM 1139 N N . LYS A 1 143 ? 0.266 27.969 18.266 1 96.69 143 LYS A N 1
ATOM 1140 C CA . LYS A 1 143 ? 1.369 27.25 18.891 1 96.69 143 LYS A CA 1
ATOM 1141 C C . LYS A 1 143 ? 2.062 26.328 17.906 1 96.69 143 LYS A C 1
ATOM 1143 O O . LYS A 1 143 ? 3.293 26.297 17.828 1 96.69 143 LYS A O 1
ATOM 1148 N N . GLU A 1 144 ? 1.269 25.562 17.219 1 96.38 144 GLU A N 1
ATOM 1149 C CA . GLU A 1 144 ? 1.821 24.641 16.234 1 96.38 144 GLU A CA 1
ATOM 1150 C C . GLU A 1 144 ? 2.621 25.375 15.172 1 96.38 144 GLU A C 1
ATOM 1152 O O . GLU A 1 144 ? 3.742 24.984 14.844 1 96.38 144 GLU A O 1
ATOM 1157 N N . ALA A 1 145 ? 2.041 26.391 14.617 1 97.38 145 ALA A N 1
ATOM 1158 C CA . ALA A 1 145 ? 2.691 27.156 13.555 1 97.38 145 ALA A CA 1
ATOM 1159 C C . ALA A 1 145 ? 3.992 27.781 14.055 1 97.38 145 ALA A C 1
ATOM 1161 O O . ALA A 1 145 ? 5.008 27.766 13.359 1 97.38 145 ALA A O 1
ATOM 1162 N N . SER A 1 146 ? 3.967 28.359 15.211 1 96.75 146 SER A N 1
ATOM 1163 C CA . SER A 1 146 ? 5.141 29.016 15.773 1 96.75 146 SER A CA 1
ATOM 1164 C C . SER A 1 146 ? 6.258 28 16.031 1 96.75 146 SER A C 1
ATOM 1166 O O . SER A 1 146 ? 7.434 28.312 15.836 1 96.75 146 SER A O 1
ATOM 1168 N N . GLU A 1 147 ? 5.871 26.875 16.562 1 96.5 147 GLU A N 1
ATOM 1169 C CA . GLU A 1 147 ? 6.863 25.828 16.812 1 96.5 147 GLU A CA 1
ATOM 1170 C C . GLU A 1 147 ? 7.539 25.375 15.523 1 96.5 147 GLU A C 1
ATOM 1172 O O . GLU A 1 147 ? 8.75 25.172 15.492 1 96.5 147 GLU A O 1
ATOM 1177 N N . LEU A 1 148 ? 6.754 25.156 14.523 1 96.12 148 LEU A N 1
ATOM 1178 C CA . LEU A 1 148 ? 7.316 24.75 13.242 1 96.12 148 LEU A CA 1
ATOM 1179 C C . LEU A 1 148 ? 8.273 25.812 12.711 1 96.12 148 LEU A C 1
ATOM 1181 O O . LEU A 1 148 ? 9.359 25.484 12.219 1 96.12 148 LEU A O 1
ATOM 1185 N N . LEU A 1 149 ? 7.93 27.062 12.781 1 96.06 149 LEU A N 1
ATOM 1186 C CA . LEU A 1 149 ? 8.773 28.156 12.32 1 96.06 149 LEU A CA 1
ATOM 1187 C C . LEU A 1 149 ? 10.102 28.172 13.07 1 96.06 149 LEU A C 1
ATOM 1189 O O . LEU A 1 149 ? 11.148 28.406 12.469 1 96.06 149 LEU A O 1
ATOM 1193 N N . LYS A 1 150 ? 10.031 27.906 14.328 1 95.25 150 LYS A N 1
ATOM 1194 C CA . LYS A 1 150 ? 11.242 27.859 15.141 1 95.25 150 LYS A CA 1
ATOM 1195 C C . LYS A 1 150 ? 12.172 26.75 14.672 1 95.25 150 LYS A C 1
ATOM 1197 O O . LYS A 1 150 ? 13.391 26.922 14.625 1 95.25 150 LYS A O 1
ATOM 1202 N N . LEU A 1 151 ? 11.633 25.625 14.328 1 93.5 151 LEU A N 1
ATOM 1203 C CA . LEU A 1 151 ? 12.414 24.469 13.891 1 93.5 151 LEU A CA 1
ATOM 1204 C C . LEU A 1 151 ? 13.102 24.75 12.562 1 93.5 151 LEU A C 1
ATOM 1206 O O . LEU A 1 151 ? 14.219 24.281 12.32 1 93.5 151 LEU A O 1
ATOM 1210 N N . ILE A 1 152 ? 12.461 25.484 11.719 1 93.25 152 ILE A N 1
ATOM 1211 C CA . ILE A 1 152 ? 12.977 25.766 10.383 1 93.25 152 ILE A CA 1
ATOM 1212 C C . ILE A 1 152 ? 14.055 26.844 10.469 1 93.25 152 ILE A C 1
ATOM 1214 O O . ILE A 1 152 ? 14.969 26.891 9.641 1 93.25 152 ILE A O 1
ATOM 1218 N N . SER A 1 153 ? 13.945 27.797 11.344 1 87.5 153 SER A N 1
ATOM 1219 C CA . SER A 1 153 ? 14.812 28.969 11.43 1 87.5 153 SER A CA 1
ATOM 1220 C C . SER A 1 153 ? 16.125 28.641 12.148 1 87.5 153 SER A C 1
ATOM 1222 O O . SER A 1 153 ? 17.031 29.453 12.195 1 87.5 153 SER A O 1
ATOM 1224 N N . ILE A 1 154 ? 16.266 27.5 12.68 1 73 154 ILE A N 1
ATOM 1225 C CA . ILE A 1 154 ? 17.516 27.109 13.312 1 73 154 ILE A CA 1
ATOM 1226 C C . ILE A 1 154 ? 18.5 26.625 12.258 1 73 154 ILE A C 1
ATOM 1228 O O . ILE A 1 154 ? 18.125 25.875 11.352 1 73 154 ILE A O 1
ATOM 1232 N N . MET B 1 1 ? 8.461 -19.812 5.301 1 30.05 1 MET B N 1
ATOM 1233 C CA . MET B 1 1 ? 7.121 -19.5 5.77 1 30.05 1 MET B CA 1
ATOM 1234 C C . MET B 1 1 ? 6.906 -17.984 5.84 1 30.05 1 MET B C 1
ATOM 1236 O O . MET B 1 1 ? 7.68 -17.281 6.484 1 30.05 1 MET B O 1
ATOM 1240 N N . ALA B 1 2 ? 6.461 -17.406 4.875 1 49.06 2 ALA B N 1
ATOM 1241 C CA . ALA B 1 2 ? 6.359 -15.953 4.863 1 49.06 2 ALA B CA 1
ATOM 1242 C C . ALA B 1 2 ? 5.504 -15.453 6.023 1 49.06 2 ALA B C 1
ATOM 1244 O O . ALA B 1 2 ? 4.547 -16.109 6.426 1 49.06 2 ALA B O 1
ATOM 1245 N N . THR B 1 3 ? 6 -14.734 6.918 1 62.47 3 THR B N 1
ATOM 1246 C CA . THR B 1 3 ? 5.34 -14.148 8.078 1 62.47 3 THR B CA 1
ATOM 1247 C C . THR B 1 3 ? 3.961 -13.609 7.699 1 62.47 3 THR B C 1
ATOM 1249 O O . THR B 1 3 ? 3.811 -12.93 6.688 1 62.47 3 THR B O 1
ATOM 1252 N N . ARG B 1 4 ? 2.928 -14.195 8.336 1 74.94 4 ARG B N 1
ATOM 1253 C CA . ARG B 1 4 ? 1.541 -13.789 8.125 1 74.94 4 ARG B CA 1
ATOM 1254 C C . ARG B 1 4 ? 1.294 -12.383 8.656 1 74.94 4 ARG B C 1
ATOM 1256 O O . ARG B 1 4 ? 1.751 -12.039 9.75 1 74.94 4 ARG B O 1
ATOM 1263 N N . HIS B 1 5 ? 0.792 -11.508 7.758 1 83.12 5 HIS B N 1
ATOM 1264 C CA . HIS B 1 5 ? 0.407 -10.156 8.156 1 83.12 5 HIS B CA 1
ATOM 1265 C C . HIS B 1 5 ? -0.951 -10.156 8.852 1 83.12 5 HIS B C 1
ATOM 1267 O O . HIS B 1 5 ? -1.794 -11.008 8.578 1 83.12 5 HIS B O 1
ATOM 1273 N N . SER B 1 6 ? -1.097 -9.305 9.867 1 89.56 6 SER B N 1
ATOM 1274 C CA . SER B 1 6 ? -2.387 -9.164 10.531 1 89.56 6 SER B CA 1
ATOM 1275 C C . SER B 1 6 ? -3.473 -8.734 9.555 1 89.56 6 SER B C 1
ATOM 1277 O O . SER B 1 6 ? -3.176 -8.18 8.492 1 89.56 6 SER B O 1
ATOM 1279 N N . GLN B 1 7 ? -4.664 -9.008 9.953 1 92.12 7 GLN B N 1
ATOM 1280 C CA . GLN B 1 7 ? -5.797 -8.602 9.125 1 92.12 7 GLN B CA 1
ATOM 1281 C C . GLN B 1 7 ? -5.809 -7.094 8.914 1 92.12 7 GLN B C 1
ATOM 1283 O O . GLN B 1 7 ? -6.02 -6.621 7.793 1 92.12 7 GLN B O 1
ATOM 1288 N N . LYS B 1 8 ? -5.598 -6.352 9.977 1 90.81 8 LYS B N 1
ATOM 1289 C CA . LYS B 1 8 ? -5.59 -4.895 9.898 1 90.81 8 LYS B CA 1
ATOM 1290 C C . LYS B 1 8 ? -4.531 -4.402 8.914 1 90.81 8 LYS B C 1
ATOM 1292 O O . LYS B 1 8 ? -4.785 -3.486 8.133 1 90.81 8 LYS B O 1
ATOM 1297 N N . CYS B 1 9 ? -3.457 -4.984 8.945 1 92.38 9 CYS B N 1
ATOM 1298 C CA . CYS B 1 9 ? -2.385 -4.629 8.023 1 92.38 9 CYS B CA 1
ATOM 1299 C C . CYS B 1 9 ? -2.783 -4.934 6.578 1 92.38 9 CYS B C 1
ATOM 1301 O O . CYS B 1 9 ? -2.598 -4.098 5.691 1 92.38 9 CYS B O 1
ATOM 1303 N N . CYS B 1 10 ? -3.33 -6.078 6.379 1 94.62 10 CYS B N 1
ATOM 1304 C CA . CYS B 1 10 ? -3.746 -6.469 5.035 1 94.62 10 CYS B CA 1
ATOM 1305 C C . CYS B 1 10 ? -4.805 -5.512 4.496 1 94.62 10 CYS B C 1
ATOM 1307 O O . CYS B 1 10 ? -4.758 -5.129 3.324 1 94.62 10 CYS B O 1
ATOM 1309 N N . GLU B 1 11 ? -5.664 -5.129 5.367 1 94.25 11 GLU B N 1
ATOM 1310 C CA . GLU B 1 11 ? -6.707 -4.195 4.957 1 94.25 11 GLU B CA 1
ATOM 1311 C C . GLU B 1 11 ? -6.117 -2.836 4.59 1 94.25 11 GLU B C 1
ATOM 1313 O O . GLU B 1 11 ? -6.543 -2.209 3.617 1 94.25 11 GLU B O 1
ATOM 1318 N N . LYS B 1 12 ? -5.172 -2.439 5.289 1 93.69 12 LYS B N 1
ATOM 1319 C CA . LYS B 1 12 ? -4.527 -1.162 5.004 1 93.69 12 LYS B CA 1
ATOM 1320 C C . LYS B 1 12 ? -3.742 -1.225 3.695 1 93.69 12 LYS B C 1
ATOM 1322 O O . LYS B 1 12 ? -3.738 -0.264 2.922 1 93.69 12 LYS B O 1
ATOM 1327 N N . LEU B 1 13 ? -3.121 -2.291 3.482 1 95.25 13 LEU B N 1
ATOM 1328 C CA . LEU B 1 13 ? -2.396 -2.482 2.23 1 95.25 13 LEU B CA 1
ATOM 1329 C C . LEU B 1 13 ? -3.334 -2.354 1.034 1 95.25 13 LEU B C 1
ATOM 1331 O O . LEU B 1 13 ? -3.016 -1.664 0.063 1 95.25 13 LEU B O 1
ATOM 1335 N N . VAL B 1 14 ? -4.469 -2.949 1.131 1 95.56 14 VAL B N 1
ATOM 1336 C CA . VAL B 1 14 ? -5.441 -2.914 0.041 1 95.56 14 VAL B CA 1
ATOM 1337 C C . VAL B 1 14 ? -5.977 -1.493 -0.127 1 95.56 14 VAL B C 1
ATOM 1339 O O . VAL B 1 14 ? -6.141 -1.015 -1.252 1 95.56 14 VAL B O 1
ATOM 1342 N N . GLU B 1 15 ? -6.195 -0.813 0.963 1 92.75 15 GLU B N 1
ATOM 1343 C CA . GLU B 1 15 ? -6.727 0.547 0.953 1 92.75 15 GLU B CA 1
ATOM 1344 C C . GLU B 1 15 ? -5.789 1.497 0.209 1 92.75 15 GLU B C 1
ATOM 1346 O O . GLU B 1 15 ? -6.246 2.41 -0.48 1 92.75 15 GLU B O 1
ATOM 1351 N N . VAL B 1 16 ? -4.543 1.22 0.31 1 93.06 16 VAL B N 1
ATOM 1352 C CA . VAL B 1 16 ? -3.596 2.156 -0.285 1 93.06 16 VAL B CA 1
ATOM 1353 C C . VAL B 1 16 ? -3.223 1.691 -1.69 1 93.06 16 VAL B C 1
ATOM 1355 O O . VAL B 1 16 ? -2.23 2.152 -2.26 1 93.06 16 VAL B O 1
ATOM 1358 N N . GLY B 1 17 ? -3.912 0.674 -2.232 1 92.38 17 GLY B N 1
ATOM 1359 C CA . GLY B 1 17 ? -3.744 0.285 -3.623 1 92.38 17 GLY B CA 1
ATOM 1360 C C . GLY B 1 17 ? -2.639 -0.734 -3.828 1 92.38 17 GLY B C 1
ATOM 1361 O O . GLY B 1 17 ? -2.033 -0.792 -4.898 1 92.38 17 GLY B O 1
ATOM 1362 N N . ALA B 1 18 ? -2.402 -1.498 -2.824 1 95.19 18 ALA B N 1
ATOM 1363 C CA . ALA B 1 18 ? -1.315 -2.473 -2.869 1 95.19 18 ALA B CA 1
ATOM 1364 C C . ALA B 1 18 ? -1.534 -3.486 -3.988 1 95.19 18 ALA B C 1
ATOM 1366 O O . ALA B 1 18 ? -0.584 -3.889 -4.664 1 95.19 18 ALA B O 1
ATOM 1367 N N . ILE B 1 19 ? -2.709 -3.91 -4.215 1 96.56 19 ILE B N 1
ATOM 1368 C CA . ILE B 1 19 ? -2.986 -4.957 -5.191 1 96.56 19 ILE B CA 1
ATOM 1369 C C . ILE B 1 19 ? -2.545 -4.5 -6.578 1 96.56 19 ILE B C 1
ATOM 1371 O O . ILE B 1 19 ? -1.826 -5.219 -7.277 1 96.56 19 ILE B O 1
ATOM 1375 N N . ASP B 1 20 ? -2.93 -3.289 -6.965 1 94.62 20 ASP B N 1
ATOM 1376 C CA . ASP B 1 20 ? -2.564 -2.771 -8.281 1 94.62 20 ASP B CA 1
ATOM 1377 C C . ASP B 1 20 ? -1.047 -2.715 -8.445 1 94.62 20 ASP B C 1
ATOM 1379 O O . ASP B 1 20 ? -0.52 -3.051 -9.508 1 94.62 20 ASP B O 1
ATOM 1383 N N . LYS B 1 21 ? -0.391 -2.307 -7.422 1 94.19 21 LYS B N 1
ATOM 1384 C CA . LYS B 1 21 ? 1.063 -2.199 -7.492 1 94.19 21 LYS B CA 1
ATOM 1385 C C . LYS B 1 21 ? 1.712 -3.574 -7.605 1 94.19 21 LYS B C 1
ATOM 1387 O O . LYS B 1 21 ? 2.646 -3.764 -8.391 1 94.19 21 LYS B O 1
ATOM 1392 N N . LEU B 1 22 ? 1.241 -4.512 -6.816 1 96.88 22 LEU B N 1
ATOM 1393 C CA . LEU B 1 22 ? 1.777 -5.867 -6.84 1 96.88 22 LEU B CA 1
ATOM 1394 C C . LEU B 1 22 ? 1.568 -6.512 -8.203 1 96.88 22 LEU B C 1
ATOM 1396 O O . LEU B 1 22 ? 2.465 -7.18 -8.727 1 96.88 22 LEU B O 1
ATOM 1400 N N . LEU B 1 23 ? 0.4 -6.277 -8.805 1 97.44 23 LEU B N 1
ATOM 1401 C CA . LEU B 1 23 ? 0.119 -6.832 -10.125 1 97.44 23 LEU B CA 1
ATOM 1402 C C . LEU B 1 23 ? 1.052 -6.238 -11.172 1 97.44 23 LEU B C 1
ATOM 1404 O O . LEU B 1 23 ? 1.53 -6.949 -12.055 1 97.44 23 LEU B O 1
ATOM 1408 N N . LYS B 1 24 ? 1.306 -4.957 -11.07 1 95.94 24 LYS B N 1
ATOM 1409 C CA . LYS B 1 24 ? 2.248 -4.324 -11.984 1 95.94 24 LYS B CA 1
ATOM 1410 C C . LYS B 1 24 ? 3.645 -4.926 -11.844 1 95.94 24 LYS B C 1
ATOM 1412 O O . LYS B 1 24 ? 4.328 -5.16 -12.836 1 95.94 24 LYS B O 1
ATOM 1417 N N . VAL B 1 25 ? 4.016 -5.145 -10.648 1 95.94 25 VAL B N 1
ATOM 1418 C CA . VAL B 1 25 ? 5.312 -5.75 -10.367 1 95.94 25 VAL B CA 1
ATOM 1419 C C . VAL B 1 25 ? 5.383 -7.137 -11.008 1 95.94 25 VAL B C 1
ATOM 1421 O O . VAL B 1 25 ? 6.355 -7.465 -11.688 1 95.94 25 VAL B O 1
ATOM 1424 N N . ILE B 1 26 ? 4.406 -7.906 -10.852 1 97.12 26 ILE B N 1
ATOM 1425 C CA . ILE B 1 26 ? 4.375 -9.273 -11.359 1 97.12 26 ILE B CA 1
ATOM 1426 C C . ILE B 1 26 ? 4.457 -9.258 -12.883 1 97.12 26 ILE B C 1
ATOM 1428 O O . ILE B 1 26 ? 5.211 -10.039 -13.477 1 97.12 26 ILE B O 1
ATOM 1432 N N . CYS B 1 27 ? 3.785 -8.312 -13.523 1 96.44 27 CYS B N 1
ATOM 1433 C CA . CYS B 1 27 ? 3.721 -8.234 -14.977 1 96.44 27 CYS B CA 1
ATOM 1434 C C . CYS B 1 27 ? 5.051 -7.773 -15.562 1 96.44 27 CYS B C 1
ATOM 1436 O O . CYS B 1 27 ? 5.371 -8.078 -16.703 1 96.44 27 CYS B O 1
ATOM 1438 N N . SER B 1 28 ? 5.754 -7.086 -14.805 1 95.56 28 SER B N 1
ATOM 1439 C CA . SER B 1 28 ? 6.965 -6.469 -15.336 1 95.56 28 SER B CA 1
ATOM 1440 C C . SER B 1 28 ? 8.172 -7.383 -15.164 1 95.56 28 SER B C 1
ATOM 1442 O O . SER B 1 28 ? 9.273 -7.066 -15.625 1 95.56 28 SER B O 1
ATOM 1444 N N . MET B 1 29 ? 8.016 -8.516 -14.523 1 93.06 29 MET B N 1
ATOM 1445 C CA . MET B 1 29 ? 9.148 -9.367 -14.18 1 93.06 29 MET B CA 1
ATOM 1446 C C . MET B 1 29 ? 9.508 -10.289 -15.336 1 93.06 29 MET B C 1
ATOM 1448 O O . MET B 1 29 ? 8.625 -10.742 -16.078 1 93.06 29 MET B O 1
ATOM 1452 N N . THR B 1 30 ? 10.734 -10.477 -15.453 1 92.38 30 THR B N 1
ATOM 1453 C CA . THR B 1 30 ? 11.242 -11.461 -16.406 1 92.38 30 THR B CA 1
ATOM 1454 C C . THR B 1 30 ? 11.531 -12.789 -15.695 1 92.38 30 THR B C 1
ATOM 1456 O O . THR B 1 30 ? 11.125 -12.992 -14.555 1 92.38 30 THR B O 1
ATOM 1459 N N . ARG B 1 31 ? 12.32 -13.734 -16.406 1 89.25 31 ARG B N 1
ATOM 1460 C CA . ARG B 1 31 ? 12.633 -15.039 -15.828 1 89.25 31 ARG B CA 1
ATOM 1461 C C . ARG B 1 31 ? 14.047 -15.07 -15.258 1 89.25 31 ARG B C 1
ATOM 1463 O O . ARG B 1 31 ? 14.602 -16.141 -15.008 1 89.25 31 ARG B O 1
ATOM 1470 N N . SER B 1 32 ? 14.703 -13.836 -15.133 1 91.69 32 SER B N 1
ATOM 1471 C CA . SER B 1 32 ? 16.016 -13.773 -14.508 1 91.69 32 SER B CA 1
ATOM 1472 C C . SER B 1 32 ? 15.953 -14.141 -13.031 1 91.69 32 SER B C 1
ATOM 1474 O O . SER B 1 32 ? 14.883 -14.086 -12.422 1 91.69 32 SER B O 1
ATOM 1476 N N . ILE B 1 33 ? 17.016 -14.492 -12.43 1 91.25 33 ILE B N 1
ATOM 1477 C CA . ILE B 1 33 ? 17.062 -14.953 -11.047 1 91.25 33 ILE B CA 1
ATOM 1478 C C . ILE B 1 33 ? 16.672 -13.812 -10.109 1 91.25 33 ILE B C 1
ATOM 1480 O O . ILE B 1 33 ? 15.828 -13.992 -9.227 1 91.25 33 ILE B O 1
ATOM 1484 N N . PRO B 1 34 ? 17.297 -12.664 -10.242 1 92.88 34 PRO B N 1
ATOM 1485 C CA . PRO B 1 34 ? 16.875 -11.562 -9.383 1 92.88 34 PRO B CA 1
ATOM 1486 C C . PRO B 1 34 ? 15.391 -11.234 -9.508 1 92.88 34 PRO B C 1
ATOM 1488 O O . PRO B 1 34 ? 14.727 -10.961 -8.508 1 92.88 34 PRO B O 1
ATOM 1491 N N . ASP B 1 35 ? 14.812 -11.344 -10.664 1 94.19 35 ASP B N 1
ATOM 1492 C CA . ASP B 1 35 ? 13.398 -11.07 -10.891 1 94.19 35 ASP B CA 1
ATOM 1493 C C . ASP B 1 35 ? 12.523 -12.148 -10.258 1 94.19 35 ASP B C 1
ATOM 1495 O O . ASP B 1 35 ? 11.406 -11.859 -9.812 1 94.19 35 ASP B O 1
ATOM 1499 N N . GLN B 1 36 ? 12.984 -13.305 -10.156 1 94.25 36 GLN B N 1
ATOM 1500 C CA . GLN B 1 36 ? 12.203 -14.391 -9.586 1 94.25 36 GLN B CA 1
ATOM 1501 C C . GLN B 1 36 ? 12.008 -14.203 -8.078 1 94.25 36 GLN B C 1
ATOM 1503 O O . GLN B 1 36 ? 10.961 -14.562 -7.535 1 94.25 36 GLN B O 1
ATOM 1508 N N . GLU B 1 37 ? 13.023 -13.711 -7.512 1 93.88 37 GLU B N 1
ATOM 1509 C CA . GLU B 1 37 ? 12.898 -13.406 -6.09 1 93.88 37 GLU B CA 1
ATOM 1510 C C . GLU B 1 37 ? 11.859 -12.32 -5.844 1 93.88 37 GLU B C 1
ATOM 1512 O O . GLU B 1 37 ? 11.062 -12.414 -4.91 1 93.88 37 GLU B O 1
ATOM 1517 N N . VAL B 1 38 ? 11.906 -11.305 -6.613 1 94.19 38 VAL B N 1
ATOM 1518 C CA . VAL B 1 38 ? 10.93 -10.227 -6.52 1 94.19 38 VAL B CA 1
ATOM 1519 C C . VAL B 1 38 ? 9.531 -10.766 -6.801 1 94.19 38 VAL B C 1
ATOM 1521 O O . VAL B 1 38 ? 8.578 -10.422 -6.102 1 94.19 38 VAL B O 1
ATOM 1524 N N . LEU B 1 39 ? 9.422 -11.578 -7.789 1 96.25 39 LEU B N 1
ATOM 1525 C CA . LEU B 1 39 ? 8.148 -12.188 -8.164 1 96.25 39 LEU B CA 1
ATOM 1526 C C . LEU B 1 39 ? 7.582 -13.016 -7.02 1 96.25 39 LEU B C 1
ATOM 1528 O O . LEU B 1 39 ? 6.398 -12.898 -6.691 1 96.25 39 LEU B O 1
ATOM 1532 N N . LYS B 1 40 ? 8.43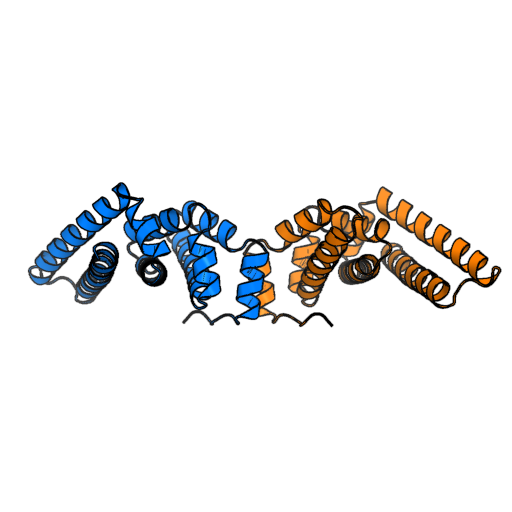8 -13.789 -6.426 1 95.06 40 LYS B N 1
ATOM 1533 C CA . LYS B 1 40 ? 8.023 -14.617 -5.297 1 95.06 40 LYS B CA 1
ATOM 1534 C C . LYS B 1 40 ? 7.496 -13.758 -4.148 1 95.06 40 LYS B C 1
ATOM 1536 O O . LYS B 1 40 ? 6.48 -14.086 -3.533 1 95.06 40 LYS B O 1
ATOM 1541 N N . HIS B 1 41 ? 8.227 -12.758 -3.949 1 94.12 41 HIS B N 1
ATOM 1542 C CA . HIS B 1 41 ? 7.828 -11.852 -2.875 1 94.12 41 HIS B CA 1
ATOM 1543 C C . HIS B 1 41 ? 6.48 -11.203 -3.166 1 94.12 41 HIS B C 1
ATOM 1545 O O . HIS B 1 41 ? 5.621 -11.125 -2.285 1 94.12 41 HIS B O 1
ATOM 1551 N N . ALA B 1 42 ? 6.285 -10.695 -4.344 1 96 42 ALA B N 1
ATOM 1552 C CA . ALA B 1 42 ? 5.027 -10.055 -4.734 1 96 42 ALA B CA 1
ATOM 1553 C C . ALA B 1 42 ? 3.867 -11.047 -4.66 1 96 42 ALA B C 1
ATOM 1555 O O . ALA B 1 42 ? 2.812 -10.734 -4.105 1 96 42 ALA B O 1
ATOM 1556 N N . LEU B 1 43 ? 4.062 -12.219 -5.094 1 97.12 43 LEU B N 1
ATOM 1557 C CA . LEU B 1 43 ? 3.039 -13.258 -5.062 1 97.12 43 LEU B CA 1
ATOM 1558 C C . LEU B 1 43 ? 2.723 -13.664 -3.627 1 97.12 43 LEU B C 1
ATOM 1560 O O . LEU B 1 43 ? 1.559 -13.875 -3.279 1 97.12 43 LEU B O 1
ATOM 1564 N N . SER B 1 44 ? 3.758 -13.734 -2.887 1 95.5 44 SER B N 1
ATOM 1565 C CA . SER B 1 44 ? 3.57 -14.102 -1.485 1 95.5 44 SER B CA 1
ATOM 1566 C C . SER B 1 44 ? 2.752 -13.047 -0.747 1 95.5 44 SER B C 1
ATOM 1568 O O . SER B 1 44 ? 1.927 -13.375 0.107 1 95.5 44 SER B O 1
ATOM 1570 N N . THR B 1 45 ? 3.01 -11.852 -1.045 1 94.56 45 THR B N 1
ATOM 1571 C CA . THR B 1 45 ? 2.232 -10.781 -0.437 1 94.56 45 THR B CA 1
ATOM 1572 C C . THR B 1 45 ? 0.766 -10.875 -0.851 1 94.56 45 THR B C 1
ATOM 1574 O O . THR B 1 45 ? -0.13 -10.734 -0.015 1 94.56 45 THR B O 1
ATOM 1577 N N . LEU B 1 46 ? 0.484 -11.125 -2.078 1 96.5 46 LEU B N 1
ATOM 1578 C CA . LEU B 1 46 ? -0.886 -11.312 -2.545 1 96.5 46 LEU B CA 1
ATOM 1579 C C . LEU B 1 46 ? -1.543 -12.492 -1.844 1 96.5 46 LEU B C 1
ATOM 1581 O O . LEU B 1 46 ? -2.717 -12.43 -1.474 1 96.5 46 LEU B O 1
ATOM 1585 N N . ARG B 1 47 ? -0.739 -13.5 -1.697 1 95.44 47 ARG B N 1
ATOM 1586 C CA . ARG B 1 47 ? -1.249 -14.68 -1.012 1 95.44 47 ARG B CA 1
ATOM 1587 C C . ARG B 1 47 ? -1.672 -14.344 0.415 1 95.44 47 ARG B C 1
ATOM 1589 O O . ARG B 1 47 ? -2.703 -14.828 0.891 1 95.44 47 ARG B O 1
ATOM 1596 N N . ASN B 1 48 ? -0.898 -13.539 1.088 1 93.38 48 ASN B N 1
ATOM 1597 C CA . ASN B 1 48 ? -1.25 -13.117 2.439 1 93.38 48 ASN B CA 1
ATOM 1598 C C . ASN B 1 48 ? -2.564 -12.344 2.461 1 93.38 48 ASN B C 1
ATOM 1600 O O . ASN B 1 48 ? -3.385 -12.531 3.359 1 93.38 48 ASN B O 1
ATOM 1604 N N . LEU B 1 49 ? -2.721 -11.508 1.535 1 95.06 49 LEU B N 1
ATOM 1605 C CA . LEU B 1 49 ? -3.977 -10.773 1.436 1 95.06 49 LEU B CA 1
ATOM 1606 C C . LEU B 1 49 ? -5.148 -11.719 1.213 1 95.06 49 LEU B C 1
ATOM 1608 O O . LEU B 1 49 ? -6.211 -11.555 1.814 1 95.06 49 LEU B O 1
ATOM 1612 N N . ALA B 1 50 ? -4.949 -12.727 0.424 1 95.44 50 ALA B N 1
ATOM 1613 C CA . ALA B 1 50 ? -6.004 -13.648 0.019 1 95.44 50 ALA B CA 1
ATOM 1614 C C . ALA B 1 50 ? -6.375 -14.594 1.159 1 95.44 50 ALA B C 1
ATOM 1616 O O . ALA B 1 50 ? -7.305 -15.391 1.035 1 95.44 50 ALA B O 1
ATOM 1617 N N . CYS B 1 51 ? -5.68 -14.516 2.242 1 94.62 51 CYS B N 1
ATOM 1618 C CA . CYS B 1 51 ? -6.016 -15.32 3.412 1 94.62 51 CYS B CA 1
ATOM 1619 C C . CYS B 1 51 ? -7.324 -14.852 4.035 1 94.62 51 CYS B C 1
ATOM 1621 O O . CYS B 1 51 ? -7.945 -15.578 4.812 1 94.62 51 CYS B O 1
ATOM 1623 N N . TYR B 1 52 ? -7.715 -13.688 3.748 1 94.75 52 TYR B N 1
ATOM 1624 C CA . TYR B 1 52 ? -8.969 -13.125 4.25 1 94.75 52 TYR B CA 1
ATOM 1625 C C . TYR B 1 52 ? -10.016 -13.055 3.148 1 94.75 52 TYR B C 1
ATOM 1627 O O . TYR B 1 52 ? -9.781 -12.445 2.102 1 94.75 52 TYR B O 1
ATOM 1635 N N . GLN B 1 53 ? -11.172 -13.594 3.422 1 94.25 53 GLN B N 1
ATOM 1636 C CA . GLN B 1 53 ? -12.211 -13.797 2.418 1 94.25 53 GLN B CA 1
ATOM 1637 C C . GLN B 1 53 ? -12.586 -12.477 1.743 1 94.25 53 GLN B C 1
ATOM 1639 O O . GLN B 1 53 ? -12.711 -12.414 0.519 1 94.25 53 GLN B O 1
ATOM 1644 N N . HIS B 1 54 ? -12.812 -11.461 2.611 1 95.25 54 HIS B N 1
ATOM 1645 C CA . HIS B 1 54 ? -13.258 -10.195 2.043 1 95.25 54 HIS B CA 1
ATOM 1646 C C . HIS B 1 54 ? -12.18 -9.57 1.162 1 95.25 54 HIS B C 1
ATOM 1648 O O . HIS B 1 54 ? -12.484 -8.805 0.244 1 95.25 54 HIS B O 1
ATOM 1654 N N . LEU B 1 55 ? -10.938 -9.93 1.367 1 96 55 LEU B N 1
ATOM 1655 C CA . LEU B 1 55 ? -9.852 -9.391 0.55 1 96 55 LEU B CA 1
ATOM 1656 C C . LEU B 1 55 ? -9.688 -10.195 -0.731 1 96 55 LEU B C 1
ATOM 1658 O O . LEU B 1 55 ? -9.242 -9.664 -1.752 1 96 55 LEU B O 1
ATOM 1662 N N . VAL B 1 56 ? -10.062 -11.477 -0.712 1 96.12 56 VAL B N 1
ATOM 1663 C CA . VAL B 1 56 ? -10.109 -12.266 -1.936 1 96.12 56 VAL B CA 1
ATOM 1664 C C . VAL B 1 56 ? -11.109 -11.656 -2.914 1 96.12 56 VAL B C 1
ATOM 1666 O O . VAL B 1 56 ? -10.859 -11.602 -4.121 1 96.12 56 VAL B O 1
ATOM 1669 N N . GLU B 1 57 ? -12.195 -11.211 -2.42 1 96.19 57 GLU B N 1
ATOM 1670 C CA . GLU B 1 57 ? -13.211 -10.578 -3.252 1 96.19 57 GLU B CA 1
ATOM 1671 C C . GLU B 1 57 ? -12.672 -9.328 -3.938 1 96.19 57 GLU B C 1
ATOM 1673 O O . GLU B 1 57 ? -12.969 -9.07 -5.105 1 96.19 57 GLU B O 1
ATOM 1678 N N . VAL B 1 58 ? -11.891 -8.602 -3.146 1 96.81 58 VAL B N 1
ATOM 1679 C CA . VAL B 1 58 ? -11.281 -7.406 -3.719 1 96.81 58 VAL B CA 1
ATOM 1680 C C . VAL B 1 58 ? -10.312 -7.805 -4.832 1 96.81 58 VAL B C 1
ATOM 1682 O O . VAL B 1 58 ? -10.266 -7.164 -5.883 1 96.81 58 VAL B O 1
ATOM 1685 N N . LEU B 1 59 ? -9.594 -8.82 -4.605 1 96.88 59 LEU B N 1
ATOM 1686 C CA . LEU B 1 59 ? -8.648 -9.336 -5.598 1 96.88 59 LEU B CA 1
ATOM 1687 C C . LEU B 1 59 ? -9.375 -9.758 -6.867 1 96.88 59 LEU B C 1
ATOM 1689 O O . LEU B 1 59 ? -8.938 -9.438 -7.977 1 96.88 59 LEU B O 1
ATOM 1693 N N . ILE B 1 60 ? -10.477 -10.352 -6.738 1 97 60 ILE B N 1
ATOM 1694 C CA . ILE B 1 60 ? -11.25 -10.883 -7.852 1 97 60 ILE B CA 1
ATOM 1695 C C . ILE B 1 60 ? -11.773 -9.742 -8.719 1 97 60 ILE B C 1
ATOM 1697 O O . ILE B 1 60 ? -11.766 -9.828 -9.945 1 97 60 ILE B O 1
ATOM 1701 N N . VAL B 1 61 ? -12.156 -8.672 -8.094 1 96 61 VAL B N 1
ATOM 1702 C CA . VAL B 1 61 ? -12.797 -7.598 -8.844 1 96 61 VAL B CA 1
ATOM 1703 C C . VAL B 1 61 ? -11.734 -6.605 -9.328 1 96 61 VAL B C 1
ATOM 1705 O O . VAL B 1 61 ? -12.047 -5.68 -10.078 1 96 61 VAL B O 1
ATOM 1708 N N . SER B 1 62 ? -10.539 -6.785 -8.883 1 96.12 62 SER B N 1
ATOM 1709 C CA . SER B 1 62 ? -9.469 -5.902 -9.336 1 96.12 62 SER B CA 1
ATOM 1710 C C . SER B 1 62 ? -9.141 -6.145 -10.805 1 96.12 62 SER B C 1
ATOM 1712 O O . SER B 1 62 ? -9.016 -7.293 -11.234 1 96.12 62 SER B O 1
ATOM 1714 N N . ASN B 1 63 ? -8.961 -5.078 -11.5 1 93.56 63 ASN B N 1
ATOM 1715 C CA . ASN B 1 63 ? -8.781 -5.152 -12.945 1 93.56 63 ASN B CA 1
ATOM 1716 C C . ASN B 1 63 ? -7.523 -5.938 -13.312 1 93.56 63 ASN B C 1
ATOM 1718 O O . ASN B 1 63 ? -6.418 -5.578 -12.906 1 93.56 63 ASN B O 1
ATOM 1722 N N . GLY B 1 64 ? -7.766 -7 -14.094 1 95.94 64 GLY B N 1
ATOM 1723 C CA . GLY B 1 64 ? -6.66 -7.742 -14.68 1 95.94 64 GLY B CA 1
ATOM 1724 C C . GLY B 1 64 ? -5.973 -8.672 -13.703 1 95.94 64 GLY B C 1
ATOM 1725 O O . GLY B 1 64 ? -4.953 -9.281 -14.023 1 95.94 64 GLY B O 1
ATOM 1726 N N . SER B 1 65 ? -6.484 -8.695 -12.492 1 97.62 65 SER B N 1
ATOM 1727 C CA . SER B 1 65 ? -5.824 -9.453 -11.438 1 97.62 65 SER B CA 1
ATOM 1728 C C . SER B 1 65 ? -5.773 -10.938 -11.781 1 97.62 65 SER B C 1
ATOM 1730 O O . SER B 1 65 ? -4.703 -11.555 -11.75 1 97.62 65 SER B O 1
ATOM 1732 N N . ILE B 1 66 ? -6.855 -11.523 -12.211 1 97.69 66 ILE B N 1
ATOM 1733 C CA . ILE B 1 66 ? -6.957 -12.953 -12.477 1 97.69 66 ILE B CA 1
ATOM 1734 C C . ILE B 1 66 ? -6.07 -13.32 -13.664 1 97.69 66 ILE B C 1
ATOM 1736 O O . ILE B 1 66 ? -5.32 -14.297 -13.617 1 97.69 66 ILE B O 1
ATOM 1740 N N . GLU B 1 67 ? -6.16 -12.492 -14.664 1 97.94 67 GLU B N 1
ATOM 1741 C CA . GLU B 1 67 ? -5.352 -12.75 -15.852 1 97.94 67 GLU B CA 1
ATOM 1742 C C . GLU B 1 67 ? -3.863 -12.734 -15.523 1 97.94 67 GLU B C 1
ATOM 1744 O O . GLU B 1 67 ? -3.113 -13.609 -15.969 1 97.94 67 GLU B O 1
ATOM 1749 N N . THR B 1 68 ? -3.457 -11.766 -14.789 1 98.25 68 THR B N 1
ATOM 1750 C CA . THR B 1 68 ? -2.053 -11.617 -14.43 1 98.25 68 THR B CA 1
ATOM 1751 C C . THR B 1 68 ? -1.568 -12.82 -13.633 1 98.25 68 THR B C 1
ATOM 1753 O O . THR B 1 68 ? -0.518 -13.391 -13.938 1 98.25 68 THR B O 1
ATOM 1756 N N . ILE B 1 69 ? -2.301 -13.227 -12.617 1 98.25 69 ILE B N 1
ATOM 1757 C CA . ILE B 1 69 ? -1.925 -14.352 -11.766 1 98.25 69 ILE B CA 1
ATOM 1758 C C . ILE B 1 69 ? -1.922 -15.641 -12.586 1 98.25 69 ILE B C 1
ATOM 1760 O O . ILE B 1 69 ? -1.021 -16.469 -12.445 1 98.25 69 ILE B O 1
ATOM 1764 N N . PHE B 1 70 ? -2.93 -15.781 -13.484 1 98.06 70 PHE B N 1
ATOM 1765 C CA . PHE B 1 70 ? -3.049 -16.953 -14.336 1 98.06 70 PHE B CA 1
ATOM 1766 C C . PHE B 1 70 ? -1.869 -17.062 -15.297 1 98.06 70 PHE B C 1
ATOM 1768 O O . PHE B 1 70 ? -1.285 -18.125 -15.461 1 98.06 70 PHE B O 1
ATOM 1775 N N . ARG B 1 71 ? -1.48 -15.969 -15.812 1 97.19 71 ARG B N 1
ATOM 1776 C CA . ARG B 1 71 ? -0.329 -15.938 -16.703 1 97.19 71 ARG B CA 1
ATOM 1777 C C . ARG B 1 71 ? 0.947 -16.344 -15.977 1 97.19 71 ARG B C 1
ATOM 1779 O O . ARG B 1 71 ? 1.776 -17.062 -16.516 1 97.19 71 ARG B O 1
ATOM 1786 N N . GLU B 1 72 ? 1.016 -15.805 -14.789 1 97.38 72 GLU B N 1
ATOM 1787 C CA . GLU B 1 72 ? 2.205 -16.125 -14.008 1 97.38 72 GLU B CA 1
ATOM 1788 C C . GLU B 1 72 ? 2.258 -17.625 -13.68 1 97.38 72 GLU B C 1
ATOM 1790 O O . GLU B 1 72 ? 3.322 -18.234 -13.75 1 97.38 72 GLU B O 1
ATOM 1795 N N . PHE B 1 73 ? 1.175 -18.172 -13.375 1 97.38 73 PHE B N 1
ATOM 1796 C CA . PHE B 1 73 ? 1.06 -19.594 -13.078 1 97.38 73 PHE B CA 1
ATOM 1797 C C . PHE B 1 73 ? 1.511 -20.438 -14.273 1 97.38 73 PHE B C 1
ATOM 1799 O O . PHE B 1 73 ? 2.223 -21.422 -14.109 1 97.38 73 PHE B O 1
ATOM 1806 N N . LEU B 1 74 ? 1.216 -20.016 -15.438 1 97.25 74 LEU B N 1
ATOM 1807 C CA . LEU B 1 74 ? 1.48 -20.781 -16.641 1 97.25 74 LEU B CA 1
ATOM 1808 C C . LEU B 1 74 ? 2.926 -20.609 -17.094 1 97.25 74 LEU B C 1
ATOM 1810 O O . LEU B 1 74 ? 3.488 -21.5 -17.75 1 97.25 74 LEU B O 1
ATOM 1814 N N . ARG B 1 75 ? 3.506 -19.547 -16.766 1 93.69 75 ARG B N 1
ATOM 1815 C CA . ARG B 1 75 ? 4.828 -19.266 -17.312 1 93.69 75 ARG B CA 1
ATOM 1816 C C . ARG B 1 75 ? 5.926 -19.625 -16.312 1 93.69 75 ARG B C 1
ATOM 1818 O O . ARG B 1 75 ? 7.059 -19.906 -16.719 1 93.69 75 ARG B O 1
ATOM 1825 N N . ASN B 1 76 ? 5.582 -19.609 -15.125 1 87.94 76 ASN B N 1
ATOM 1826 C CA . ASN B 1 76 ? 6.566 -19.844 -14.078 1 87.94 76 ASN B CA 1
ATOM 1827 C C . ASN B 1 76 ? 6.73 -21.328 -13.773 1 87.94 76 ASN B C 1
ATOM 1829 O O . ASN B 1 76 ? 5.75 -22.078 -13.766 1 87.94 76 ASN B O 1
ATOM 1833 N N . LYS B 1 77 ? 7.977 -21.75 -13.57 1 87.62 77 LYS B N 1
ATOM 1834 C CA . LYS B 1 77 ? 8.25 -23.156 -13.289 1 87.62 77 LYS B CA 1
ATOM 1835 C C . LYS B 1 77 ? 8.891 -23.312 -11.914 1 87.62 77 LYS B C 1
ATOM 1837 O O . LYS B 1 77 ? 9.273 -24.422 -11.523 1 87.62 77 LYS B O 1
ATOM 1842 N N . ASP B 1 78 ? 8.984 -22.219 -11.195 1 88.69 78 ASP B N 1
ATOM 1843 C CA . ASP B 1 78 ? 9.68 -22.188 -9.914 1 88.69 78 ASP B CA 1
ATOM 1844 C C . ASP B 1 78 ? 8.703 -21.953 -8.766 1 88.69 78 ASP B C 1
ATOM 1846 O O . ASP B 1 78 ? 7.551 -22.375 -8.82 1 88.69 78 ASP B O 1
ATOM 1850 N N . GLU B 1 79 ? 9.227 -21.469 -7.668 1 92.31 79 GLU B N 1
ATOM 1851 C CA . GLU B 1 79 ? 8.43 -21.281 -6.457 1 92.31 79 GLU B CA 1
ATOM 1852 C C . GLU B 1 79 ? 7.203 -20.422 -6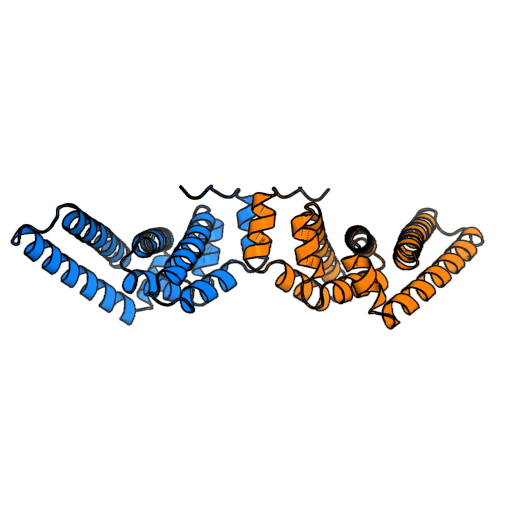.73 1 92.31 79 GLU B C 1
ATOM 1854 O O . GLU B 1 79 ? 6.145 -20.641 -6.133 1 92.31 79 GLU B O 1
ATOM 1859 N N . GLY B 1 80 ? 7.43 -19.531 -7.617 1 95.06 80 GLY B N 1
ATOM 1860 C CA . GLY B 1 80 ? 6.309 -18.672 -7.969 1 95.06 80 GLY B CA 1
ATOM 1861 C C . GLY B 1 80 ? 5.137 -19.438 -8.555 1 95.06 80 GLY B C 1
ATOM 1862 O O . GLY B 1 80 ? 3.982 -19.031 -8.391 1 95.06 80 GLY B O 1
ATOM 1863 N N . TYR B 1 81 ? 5.465 -20.594 -9.188 1 96.81 81 TYR B N 1
ATOM 1864 C CA . TYR B 1 81 ? 4.449 -21.469 -9.758 1 96.81 81 TYR B CA 1
ATOM 1865 C C . TYR B 1 81 ? 3.475 -21.938 -8.688 1 96.81 81 TYR B C 1
ATOM 1867 O O . TYR B 1 81 ? 2.258 -21.875 -8.875 1 96.81 81 TYR B O 1
ATOM 1875 N N . PHE B 1 82 ? 3.949 -22.234 -7.566 1 97.19 82 PHE B N 1
ATOM 1876 C CA . PHE B 1 82 ? 3.131 -22.828 -6.516 1 97.19 82 PHE B CA 1
ATOM 1877 C C . PHE B 1 82 ? 2.34 -21.766 -5.773 1 97.19 82 PHE B C 1
ATOM 1879 O O . PHE B 1 82 ? 1.192 -21.984 -5.387 1 97.19 82 PHE B O 1
ATOM 1886 N N . ILE B 1 83 ? 3.004 -20.656 -5.613 1 97.31 83 ILE B N 1
ATOM 1887 C CA . ILE B 1 83 ? 2.301 -19.562 -4.945 1 97.31 83 ILE B CA 1
ATOM 1888 C C . ILE B 1 83 ? 1.139 -19.094 -5.812 1 97.31 83 ILE B C 1
ATOM 1890 O O . ILE B 1 83 ? 0.027 -18.891 -5.316 1 97.31 83 ILE B O 1
ATOM 1894 N N . ALA B 1 84 ? 1.388 -18.938 -7.09 1 98.12 84 ALA B N 1
ATOM 1895 C CA . ALA B 1 84 ? 0.336 -18.531 -8.016 1 98.12 84 ALA B CA 1
ATOM 1896 C C . ALA B 1 84 ? -0.791 -19.547 -8.055 1 98.12 84 ALA B C 1
ATOM 1898 O O . ALA B 1 84 ? -1.969 -19.188 -8.117 1 98.12 84 ALA B O 1
ATOM 1899 N N . SER B 1 85 ? -0.439 -20.812 -8.047 1 97.81 85 SER B N 1
ATOM 1900 C CA . SER B 1 85 ? -1.433 -21.875 -8.023 1 97.81 85 SER B CA 1
ATOM 1901 C C . SER B 1 85 ? -2.33 -21.766 -6.797 1 97.81 85 SER B C 1
ATOM 1903 O O . SER B 1 85 ? -3.553 -21.891 -6.902 1 97.81 85 SER B O 1
ATOM 1905 N N . GLU B 1 86 ? -1.702 -21.578 -5.676 1 97.12 86 GLU B N 1
ATOM 1906 C CA . GLU B 1 86 ? -2.469 -21.422 -4.445 1 97.12 86 GLU B CA 1
ATOM 1907 C C . GLU B 1 86 ? -3.441 -20.25 -4.539 1 97.12 86 GLU B C 1
ATOM 1909 O O . GLU B 1 86 ? -4.59 -20.359 -4.105 1 97.12 86 GLU B O 1
ATOM 1914 N N . LEU B 1 87 ? -2.967 -19.188 -5.055 1 97.75 87 LEU B N 1
ATOM 1915 C CA . LEU B 1 87 ? -3.799 -18 -5.227 1 97.75 87 LEU B CA 1
ATOM 1916 C C . LEU B 1 87 ? -4.996 -18.297 -6.121 1 97.75 87 LEU B C 1
ATOM 1918 O O . LEU B 1 87 ? -6.133 -17.969 -5.777 1 97.75 87 LEU B O 1
ATOM 1922 N N . LEU B 1 88 ? -4.762 -18.938 -7.215 1 97.94 88 LEU B N 1
ATOM 1923 C CA . LEU B 1 88 ? -5.824 -19.266 -8.164 1 97.94 88 LEU B CA 1
ATOM 1924 C C . LEU B 1 88 ? -6.836 -20.219 -7.535 1 97.94 88 LEU B C 1
ATOM 1926 O O . LEU B 1 88 ? -8.047 -20.062 -7.746 1 97.94 88 LEU B O 1
ATOM 1930 N N . LYS B 1 89 ? -6.324 -21.141 -6.82 1 96.69 89 LYS B N 1
ATOM 1931 C CA . LYS B 1 89 ? -7.23 -22.078 -6.164 1 96.69 89 LYS B CA 1
ATOM 1932 C C . LYS B 1 89 ? -8.148 -21.359 -5.184 1 96.69 89 LYS B C 1
ATOM 1934 O O . LYS B 1 89 ? -9.352 -21.625 -5.129 1 96.69 89 LYS B O 1
ATOM 1939 N N . LYS B 1 90 ? -7.594 -20.469 -4.418 1 95.81 90 LYS B N 1
ATOM 1940 C CA . LYS B 1 90 ? -8.398 -19.688 -3.492 1 95.81 90 LYS B CA 1
ATOM 1941 C C . LYS B 1 90 ? -9.453 -18.875 -4.238 1 95.81 90 LYS B C 1
ATOM 1943 O O . LYS B 1 90 ? -10.594 -18.766 -3.789 1 95.81 90 LYS B O 1
ATOM 1948 N N . ILE B 1 91 ? -9.07 -18.266 -5.277 1 97.06 91 ILE B N 1
ATOM 1949 C CA . ILE B 1 91 ? -9.977 -17.469 -6.105 1 97.06 91 ILE B CA 1
ATOM 1950 C C . ILE B 1 91 ? -11.102 -18.359 -6.633 1 97.06 91 ILE B C 1
ATOM 1952 O O . ILE B 1 91 ? -12.266 -17.969 -6.613 1 97.06 91 ILE B O 1
ATOM 1956 N N . CYS B 1 92 ? -10.797 -19.547 -7.031 1 96.62 92 CYS B N 1
ATOM 1957 C CA . CYS B 1 92 ? -11.75 -20.453 -7.664 1 96.62 92 CYS B CA 1
ATOM 1958 C C . CYS B 1 92 ? -12.68 -21.078 -6.625 1 96.62 92 CYS B C 1
ATOM 1960 O O . CYS B 1 92 ? -13.641 -21.766 -6.977 1 96.62 92 CYS B O 1
ATOM 1962 N N . LEU B 1 93 ? -12.375 -20.906 -5.406 1 93.88 93 LEU B N 1
ATOM 1963 C CA . LEU B 1 93 ? -13.312 -21.312 -4.375 1 93.88 93 LEU B CA 1
ATOM 1964 C C . LEU B 1 93 ? -14.555 -20.438 -4.379 1 93.88 93 LEU B C 1
ATOM 1966 O O . LEU B 1 93 ? -15.602 -20.828 -3.854 1 93.88 93 LEU B O 1
ATOM 1970 N N . GLU B 1 94 ? -14.398 -19.25 -4.895 1 94.12 94 GLU B N 1
ATOM 1971 C CA . GLU B 1 94 ? -15.523 -18.328 -5.055 1 94.12 94 GLU B CA 1
ATOM 1972 C C . GLU B 1 94 ? -16.156 -18.469 -6.438 1 94.12 94 GLU B C 1
ATOM 1974 O O . GLU B 1 94 ? -15.445 -18.578 -7.441 1 94.12 94 GLU B O 1
ATOM 1979 N N . HIS B 1 95 ? -17.484 -18.406 -6.465 1 94.25 95 HIS B N 1
ATOM 1980 C CA . HIS B 1 95 ? -18.188 -18.562 -7.73 1 94.25 95 HIS B CA 1
ATOM 1981 C C . HIS B 1 95 ? -17.766 -17.484 -8.727 1 94.25 95 HIS B C 1
ATOM 1983 O O . HIS B 1 95 ? -17.547 -17.797 -9.906 1 94.25 95 HIS B O 1
ATOM 1989 N N . ARG B 1 96 ? -17.672 -16.266 -8.25 1 94.62 96 ARG B N 1
ATOM 1990 C CA . ARG B 1 96 ? -17.266 -15.172 -9.125 1 94.62 96 ARG B CA 1
ATOM 1991 C C . ARG B 1 96 ? -15.852 -15.406 -9.664 1 94.62 96 ARG B C 1
ATOM 1993 O O . ARG B 1 96 ? -15.539 -15.016 -10.797 1 94.62 96 ARG B O 1
ATOM 2000 N N . GLY B 1 97 ? -15.047 -16.047 -8.867 1 96.75 97 GLY B N 1
ATOM 2001 C CA . GLY B 1 97 ? -13.688 -16.359 -9.281 1 96.75 97 GLY B CA 1
ATOM 2002 C C . GLY B 1 97 ? -13.633 -17.391 -10.406 1 96.75 97 GLY B C 1
ATOM 2003 O O . GLY B 1 97 ? -12.891 -17.203 -11.375 1 96.75 97 GLY B O 1
ATOM 2004 N N . VAL B 1 98 ? -14.438 -18.406 -10.273 1 96.69 98 VAL B N 1
ATOM 2005 C CA . VAL B 1 98 ? -14.492 -19.453 -11.281 1 96.69 98 VAL B CA 1
ATOM 2006 C C . VAL B 1 98 ? -14.977 -18.875 -12.609 1 96.69 98 VAL B C 1
ATOM 2008 O O . VAL B 1 98 ? -14.391 -19.141 -13.664 1 96.69 98 VAL B O 1
ATOM 2011 N N . GLU B 1 99 ? -15.953 -18.031 -12.523 1 95.88 99 GLU B N 1
ATOM 2012 C CA . GLU B 1 99 ? -16.5 -17.406 -13.727 1 95.88 99 GLU B CA 1
ATOM 2013 C C . GLU B 1 99 ? -15.461 -16.516 -14.406 1 95.88 99 GLU B C 1
ATOM 2015 O O . GLU B 1 99 ? -15.344 -16.516 -15.633 1 95.88 99 GLU B O 1
ATOM 2020 N N . ALA B 1 100 ? -14.789 -15.805 -13.625 1 95.81 100 ALA B N 1
ATOM 2021 C CA . ALA B 1 100 ? -13.773 -14.898 -14.156 1 95.81 100 ALA B CA 1
ATOM 2022 C C . ALA B 1 100 ? -12.672 -15.672 -14.883 1 95.81 100 ALA B C 1
ATOM 2024 O O . ALA B 1 100 ? -12.203 -15.25 -15.938 1 95.81 100 ALA B O 1
ATOM 2025 N N . VAL B 1 101 ? -12.242 -16.797 -14.328 1 97.12 101 VAL B N 1
ATOM 2026 C CA . VAL B 1 101 ? -11.211 -17.625 -14.93 1 97.12 101 VAL B CA 1
ATOM 2027 C C . VAL B 1 101 ? -11.719 -18.219 -16.25 1 97.12 101 VAL B C 1
ATOM 2029 O O . VAL B 1 101 ? -11 -18.25 -17.234 1 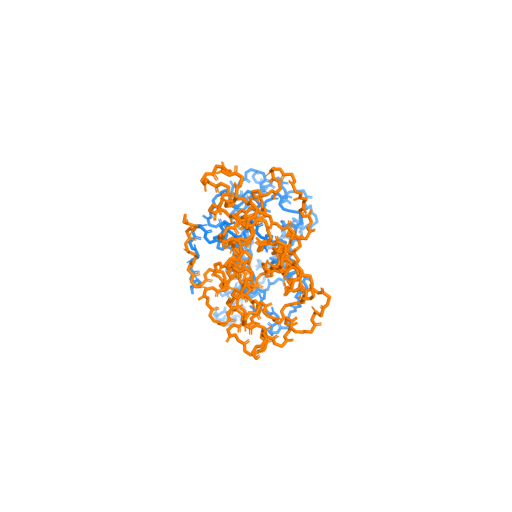97.12 101 VAL B O 1
ATOM 2032 N N . ARG B 1 102 ? -12.945 -18.609 -16.234 1 95.81 102 ARG B N 1
ATOM 2033 C CA . ARG B 1 102 ? -13.539 -19.219 -17.422 1 95.81 102 ARG B CA 1
ATOM 2034 C C . ARG B 1 102 ? -13.664 -18.219 -18.562 1 95.81 102 ARG B C 1
ATOM 2036 O O . ARG B 1 102 ? -13.711 -18.594 -19.734 1 95.81 102 ARG B O 1
ATOM 2043 N N . ARG B 1 103 ? -13.656 -16.938 -18.156 1 95.38 103 ARG B N 1
ATOM 2044 C CA . ARG B 1 103 ? -13.781 -15.875 -19.156 1 95.38 103 ARG B CA 1
ATOM 2045 C C . ARG B 1 103 ? -12.438 -15.594 -19.828 1 95.38 103 ARG B C 1
ATOM 2047 O O . ARG B 1 103 ? -12.32 -14.664 -20.625 1 95.38 103 ARG B O 1
ATOM 2054 N N . LEU B 1 104 ? -11.484 -16.438 -19.531 1 97.56 104 LEU B N 1
ATOM 2055 C CA . LEU B 1 104 ? -10.18 -16.391 -20.172 1 97.56 104 LEU B CA 1
ATOM 2056 C C . LEU B 1 104 ? -9.883 -17.703 -20.906 1 97.56 104 LEU B C 1
ATOM 2058 O O . LEU B 1 104 ? -8.969 -18.438 -20.531 1 97.56 104 LEU B O 1
ATOM 2062 N N . PRO B 1 105 ? -10.539 -17.922 -22.016 1 96.06 105 PRO B N 1
ATOM 2063 C CA . PRO B 1 105 ? -10.477 -19.219 -22.656 1 96.06 105 PRO B CA 1
ATOM 2064 C C . PRO B 1 105 ? -9.078 -19.547 -23.203 1 96.06 105 PRO B C 1
ATOM 2066 O O . PRO B 1 105 ? -8.672 -20.719 -23.203 1 96.06 105 PRO B O 1
ATOM 2069 N N . ALA B 1 106 ? -8.406 -18.547 -23.641 1 97.12 106 ALA B N 1
ATOM 2070 C CA . ALA B 1 106 ? -7.055 -18.797 -24.141 1 97.12 106 ALA B CA 1
ATOM 2071 C C . ALA B 1 106 ? -6.148 -19.344 -23.047 1 97.12 106 ALA B C 1
ATOM 2073 O O . ALA B 1 106 ? -5.371 -20.281 -23.297 1 97.12 106 ALA B O 1
ATOM 2074 N N . LEU B 1 107 ? -6.297 -18.812 -21.922 1 97.75 107 LEU B N 1
ATOM 2075 C CA . LEU B 1 107 ? -5.465 -19.25 -20.812 1 97.75 107 LEU B CA 1
ATOM 2076 C C . LEU B 1 107 ? -5.918 -20.625 -20.312 1 97.75 107 LEU B C 1
ATOM 2078 O O . LEU B 1 107 ? -5.09 -21.453 -19.906 1 97.75 107 LEU B O 1
ATOM 2082 N N . VAL B 1 108 ? -7.188 -20.891 -20.312 1 97.56 108 VAL B N 1
ATOM 2083 C CA . VAL B 1 108 ? -7.707 -22.203 -19.938 1 97.56 108 VAL B CA 1
ATOM 2084 C C . VAL B 1 108 ? -7.191 -23.266 -20.906 1 97.56 108 VAL B C 1
ATOM 2086 O O . VAL B 1 108 ? -6.82 -24.375 -20.484 1 97.56 108 VAL B O 1
ATOM 2089 N N . LYS B 1 109 ? -7.152 -22.906 -22.141 1 97.44 109 LYS B N 1
ATOM 2090 C CA . LYS B 1 109 ? -6.602 -23.812 -23.141 1 97.44 109 LYS B CA 1
ATOM 2091 C C . LYS B 1 109 ? -5.129 -24.109 -22.859 1 97.44 109 LYS B C 1
ATOM 2093 O O . LYS B 1 109 ? -4.691 -25.25 -22.984 1 97.44 109 LYS B O 1
ATOM 2098 N N . ARG B 1 110 ? -4.434 -23.109 -22.547 1 97.69 110 ARG B N 1
ATOM 2099 C CA . ARG B 1 110 ? -3.021 -23.281 -22.219 1 97.69 110 ARG B CA 1
ATOM 2100 C C . ARG B 1 110 ? -2.848 -24.156 -20.984 1 97.69 110 ARG B C 1
ATOM 2102 O O . ARG B 1 110 ? -1.883 -24.922 -20.875 1 97.69 110 ARG B O 1
ATOM 2109 N N . LEU B 1 111 ? -3.713 -23.953 -20.031 1 98.06 111 LEU B N 1
ATOM 2110 C CA . LEU B 1 111 ? -3.682 -24.797 -18.844 1 98.06 111 LEU B CA 1
ATOM 2111 C C . LEU B 1 111 ? -3.871 -26.266 -19.203 1 98.06 111 LEU B C 1
ATOM 2113 O O . LEU B 1 111 ? -3.166 -27.125 -18.688 1 98.06 111 LEU B O 1
ATOM 2117 N N . ASN B 1 112 ? -4.824 -26.562 -20.062 1 97.25 112 ASN B N 1
ATOM 2118 C CA . ASN B 1 112 ? -5.016 -27.922 -20.547 1 97.25 112 ASN B CA 1
ATOM 2119 C C . ASN B 1 112 ? -3.748 -28.469 -21.203 1 97.25 112 ASN B C 1
ATOM 2121 O O . ASN B 1 112 ? -3.371 -29.609 -20.969 1 97.25 112 ASN B O 1
ATOM 2125 N N . GLY B 1 113 ? -3.207 -27.594 -22.031 1 97.25 113 GLY B N 1
ATOM 2126 C CA . GLY B 1 113 ? -1.943 -27.969 -22.641 1 97.25 113 GLY B CA 1
ATOM 2127 C C . GLY B 1 113 ? -0.849 -28.25 -21.641 1 97.25 113 GLY B C 1
ATOM 2128 O O . GLY B 1 113 ? -0.072 -29.188 -21.797 1 97.25 113 GLY B O 1
ATOM 2129 N N . LEU B 1 114 ? -0.786 -27.469 -20.656 1 97.38 114 LEU B N 1
ATOM 2130 C CA . LEU B 1 114 ? 0.208 -27.641 -19.594 1 97.38 114 LEU B CA 1
ATOM 2131 C C . LEU B 1 114 ? 0.01 -28.969 -18.875 1 97.38 114 LEU B C 1
ATOM 2133 O O . LEU B 1 114 ? 0.98 -29.672 -18.578 1 97.38 114 LEU B O 1
ATOM 2137 N N . VAL B 1 115 ? -1.175 -29.328 -18.531 1 97.06 115 VAL B N 1
ATOM 2138 C CA . VAL B 1 115 ? -1.476 -30.578 -17.859 1 97.06 115 VAL B CA 1
ATOM 2139 C C . VAL B 1 115 ? -1.01 -31.766 -18.719 1 97.06 115 VAL B C 1
ATOM 2141 O O . VAL B 1 115 ? -0.367 -32.688 -18.219 1 97.06 115 VAL B O 1
ATOM 2144 N N . GLU B 1 116 ? -1.277 -31.6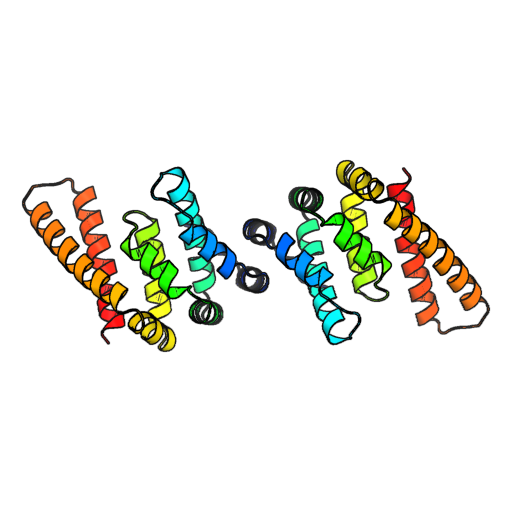72 -20 1 97.44 116 GLU B N 1
ATOM 2145 C CA . GLU B 1 116 ? -0.874 -32.75 -20.906 1 97.44 116 GLU B CA 1
ATOM 2146 C C . GLU B 1 116 ? 0.646 -32.812 -21.016 1 97.44 116 GLU B C 1
ATOM 2148 O O . GLU B 1 116 ? 1.208 -33.938 -21.016 1 97.44 116 GLU B O 1
ATOM 2153 N N . GLU B 1 117 ? 1.21 -31.703 -21.109 1 96.56 117 GLU B N 1
ATOM 2154 C CA . GLU B 1 117 ? 2.666 -31.656 -21.203 1 96.56 117 GLU B CA 1
ATOM 2155 C C . GLU B 1 117 ? 3.316 -32.25 -19.953 1 96.56 117 GLU B C 1
ATOM 2157 O O . GLU B 1 117 ? 4.262 -33.031 -20.047 1 96.56 117 GLU B O 1
ATOM 2162 N N . LEU B 1 118 ? 2.844 -31.875 -18.828 1 96.25 118 LEU B N 1
ATOM 2163 C CA . LEU B 1 118 ? 3.414 -32.344 -17.578 1 96.25 118 LEU B CA 1
ATOM 2164 C C . LEU B 1 118 ? 3.168 -33.844 -17.391 1 96.25 118 LEU B C 1
ATOM 2166 O O . LEU B 1 118 ? 4.008 -34.531 -16.828 1 96.25 118 LEU B O 1
ATOM 2170 N N . LYS B 1 119 ? 2.039 -34.344 -17.812 1 95.38 119 LYS B N 1
ATOM 2171 C CA . LYS B 1 119 ? 1.768 -35.781 -17.781 1 95.38 119 LYS B CA 1
ATOM 2172 C C . LYS B 1 119 ? 2.783 -36.531 -18.625 1 95.38 119 LYS B C 1
ATOM 2174 O O . LYS B 1 119 ? 3.326 -37.562 -18.172 1 95.38 119 LYS B O 1
ATOM 2179 N N . ARG B 1 120 ? 3.033 -36.062 -19.781 1 95.25 120 ARG B N 1
ATOM 2180 C CA . ARG B 1 120 ? 4 -36.688 -20.672 1 95.25 120 ARG B CA 1
ATOM 2181 C C . ARG B 1 120 ? 5.398 -36.688 -20.062 1 95.25 120 ARG B C 1
ATOM 2183 O O . ARG B 1 120 ? 6.113 -37.688 -20.125 1 95.25 120 ARG B O 1
ATOM 2190 N N . LYS B 1 121 ? 5.703 -35.5 -19.562 1 93.75 121 LYS B N 1
ATOM 2191 C CA . LYS B 1 121 ? 7.02 -35.375 -18.953 1 93.75 121 LYS B CA 1
ATOM 2192 C C . LYS B 1 121 ? 7.176 -36.312 -17.766 1 93.75 121 LYS B C 1
ATOM 2194 O O . LYS B 1 121 ? 8.234 -36.906 -17.594 1 93.75 121 LYS B O 1
ATOM 2199 N N . ALA B 1 122 ? 6.176 -36.406 -16.984 1 91.94 122 ALA B N 1
ATOM 2200 C CA . ALA B 1 122 ? 6.199 -37.312 -15.828 1 91.94 122 ALA B CA 1
ATOM 2201 C C . ALA B 1 122 ? 6.387 -38.75 -16.266 1 91.94 122 ALA B C 1
ATOM 2203 O O . ALA B 1 122 ? 7.16 -39.5 -15.656 1 91.94 122 ALA B O 1
ATOM 2204 N N . ASP B 1 123 ? 5.727 -39.156 -17.328 1 91 123 ASP B N 1
ATOM 2205 C CA . ASP B 1 123 ? 5.832 -40.5 -17.844 1 91 123 ASP B CA 1
ATOM 2206 C C . ASP B 1 123 ? 7.242 -40.781 -18.359 1 91 123 ASP B C 1
ATOM 2208 O O . ASP B 1 123 ? 7.797 -41.844 -18.125 1 91 123 ASP B O 1
ATOM 2212 N N . THR B 1 124 ? 7.707 -39.812 -19.062 1 90.25 124 THR B N 1
ATOM 2213 C CA . THR B 1 124 ? 9.039 -39.938 -19.641 1 90.25 124 THR B CA 1
ATOM 2214 C C . THR B 1 124 ? 10.094 -40.031 -18.531 1 90.25 124 THR B C 1
ATOM 2216 O O . THR B 1 124 ? 11.031 -40.844 -18.625 1 90.25 124 THR B O 1
ATOM 2219 N N . GLU B 1 125 ? 9.938 -39.188 -17.531 1 88.31 125 GLU B N 1
ATOM 2220 C CA . GLU B 1 125 ? 10.914 -39.156 -16.453 1 88.31 125 GLU B CA 1
ATOM 2221 C C . GLU B 1 125 ? 10.867 -40.438 -15.617 1 88.31 125 GLU B C 1
ATOM 2223 O O . GLU B 1 125 ? 11.883 -40.844 -15.062 1 88.31 125 GLU B O 1
ATOM 2228 N N . LYS B 1 126 ? 9.727 -41 -15.422 1 83.06 126 LYS B N 1
ATOM 2229 C CA . LYS B 1 126 ? 9.602 -42.281 -14.742 1 83.06 126 LYS B CA 1
ATOM 2230 C C . LYS B 1 126 ? 10.336 -43.375 -15.508 1 83.06 126 LYS B C 1
ATOM 2232 O O . LYS B 1 126 ? 10.93 -44.281 -14.891 1 83.06 126 LYS B O 1
ATOM 2237 N N . ARG B 1 127 ? 10.484 -43.156 -16.859 1 85.56 127 ARG B N 1
ATOM 2238 C CA . ARG B 1 127 ? 11.117 -44.156 -17.719 1 85.56 127 ARG B CA 1
ATOM 2239 C C . ARG B 1 127 ? 12.633 -43.969 -17.75 1 85.56 127 ARG B C 1
ATOM 2241 O O . ARG B 1 127 ? 13.383 -44.938 -17.766 1 85.56 127 ARG B O 1
ATOM 2248 N N . ASN B 1 128 ? 13.07 -42.656 -17.75 1 83.19 128 ASN B N 1
ATOM 2249 C CA . ASN B 1 128 ? 14.477 -42.344 -17.969 1 83.19 128 ASN B CA 1
ATOM 2250 C C . ASN B 1 128 ? 15.242 -42.219 -16.656 1 83.19 128 ASN B C 1
ATOM 2252 O O . ASN B 1 128 ? 16.453 -42 -16.656 1 83.19 128 ASN B O 1
ATOM 2256 N N . ALA B 1 129 ? 14.898 -42.594 -15.664 1 73.88 129 ALA B N 1
ATOM 2257 C CA . ALA B 1 129 ? 15.555 -42.562 -14.359 1 73.88 129 ALA B CA 1
ATOM 2258 C C . ALA B 1 129 ? 16.094 -41.188 -14.031 1 73.88 129 ALA B C 1
ATOM 2260 O O . ALA B 1 129 ? 17.219 -41.062 -13.516 1 73.88 129 ALA B O 1
ATOM 2261 N N . ARG B 1 130 ? 15.312 -40.156 -14.297 1 71.5 130 ARG B N 1
ATOM 2262 C CA . ARG B 1 130 ? 15.742 -38.812 -13.891 1 71.5 130 ARG B CA 1
ATOM 2263 C C . ARG B 1 130 ? 15.875 -38.719 -12.375 1 71.5 130 ARG B C 1
ATOM 2265 O O . ARG B 1 130 ? 15.406 -39.594 -11.648 1 71.5 130 ARG B O 1
ATOM 2272 N N . SER B 1 131 ? 16.562 -37.656 -12 1 82.81 131 SER B N 1
ATOM 2273 C CA . SER B 1 131 ? 16.766 -37.469 -10.562 1 82.81 131 SER B CA 1
ATOM 2274 C C . SER B 1 131 ? 15.438 -37.375 -9.828 1 82.81 131 SER B C 1
ATOM 2276 O O . SER B 1 131 ? 14.422 -36.969 -10.391 1 82.81 131 SER B O 1
ATOM 2278 N N . LEU B 1 132 ? 15.453 -37.906 -8.727 1 82.69 132 LEU B N 1
ATOM 2279 C CA . LEU B 1 132 ? 14.266 -37.938 -7.883 1 82.69 132 LEU B CA 1
ATOM 2280 C C . LEU B 1 132 ? 13.68 -36.531 -7.715 1 82.69 132 LEU B C 1
ATOM 2282 O O . LEU B 1 132 ? 12.461 -36.344 -7.75 1 82.69 132 LEU B O 1
ATOM 2286 N N . ALA B 1 133 ? 14.539 -35.531 -7.484 1 81.06 133 ALA B N 1
ATOM 2287 C CA . ALA B 1 133 ? 14.094 -34.156 -7.273 1 81.06 133 ALA B CA 1
ATOM 2288 C C . ALA B 1 133 ? 13.352 -33.625 -8.492 1 81.06 133 ALA B C 1
ATOM 2290 O O . ALA B 1 133 ? 12.336 -32.938 -8.367 1 81.06 133 ALA B O 1
ATOM 2291 N N . ALA B 1 134 ? 13.82 -33.938 -9.656 1 82.69 134 ALA B N 1
ATOM 2292 C CA . ALA B 1 134 ? 13.18 -33.5 -10.898 1 82.69 134 ALA B CA 1
ATOM 2293 C C . ALA B 1 134 ? 11.828 -34.156 -11.086 1 82.69 134 ALA B C 1
ATOM 2295 O O . ALA B 1 134 ? 10.859 -33.531 -11.492 1 82.69 134 ALA B O 1
ATOM 2296 N N . ARG B 1 135 ? 11.766 -35.344 -10.734 1 88.44 135 ARG B N 1
ATOM 2297 C CA . ARG B 1 135 ? 10.531 -36.094 -10.844 1 88.44 135 ARG B CA 1
ATOM 2298 C C . ARG B 1 135 ? 9.469 -35.562 -9.891 1 88.44 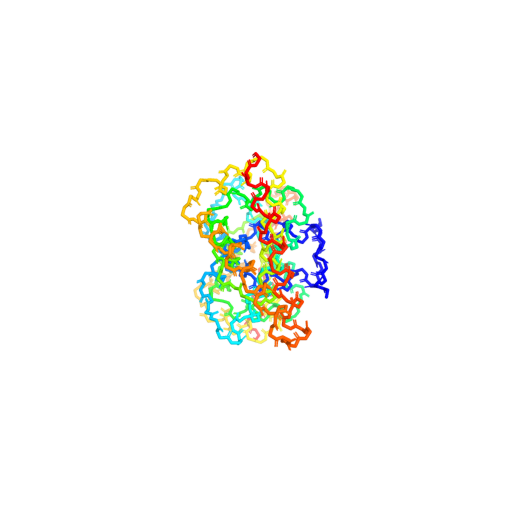135 ARG B C 1
ATOM 2300 O O . ARG B 1 135 ? 8.305 -35.406 -10.266 1 88.44 135 ARG B O 1
ATOM 2307 N N . GLU B 1 136 ? 9.969 -35.312 -8.719 1 89.56 136 GLU B N 1
ATOM 2308 C CA . GLU B 1 136 ? 9.047 -34.781 -7.711 1 89.56 136 GLU B CA 1
ATOM 2309 C C . GLU B 1 136 ? 8.484 -33.438 -8.117 1 89.56 136 GLU B C 1
ATOM 2311 O O . GLU B 1 136 ? 7.301 -33.156 -7.918 1 89.56 136 GLU B O 1
ATOM 2316 N N . ASN B 1 137 ? 9.344 -32.594 -8.578 1 90.5 137 ASN B N 1
ATOM 2317 C CA . ASN B 1 137 ? 8.898 -31.281 -9.016 1 90.5 137 ASN B CA 1
ATOM 2318 C C . ASN B 1 137 ? 7.867 -31.375 -10.133 1 90.5 137 ASN B C 1
ATOM 2320 O O . ASN B 1 137 ? 6.848 -30.688 -10.102 1 90.5 137 ASN B O 1
ATOM 2324 N N . THR B 1 138 ? 8.133 -32.219 -11.109 1 92.75 138 THR B N 1
ATOM 2325 C CA . THR B 1 138 ? 7.207 -32.406 -12.219 1 92.75 138 THR B CA 1
ATOM 2326 C C . THR B 1 138 ? 5.859 -32.906 -11.711 1 92.75 138 THR B C 1
ATOM 2328 O O . THR B 1 138 ? 4.809 -32.438 -12.133 1 92.75 138 THR B O 1
ATOM 2331 N N . GLU B 1 139 ? 5.926 -33.812 -10.82 1 92.94 139 GLU B N 1
ATOM 2332 C CA . GLU B 1 139 ? 4.699 -34.406 -10.281 1 92.94 139 GLU B CA 1
ATOM 2333 C C . GLU B 1 139 ? 3.908 -33.375 -9.484 1 92.94 139 GLU B C 1
ATOM 2335 O O . GLU B 1 139 ? 2.678 -33.344 -9.562 1 92.94 139 GLU B O 1
ATOM 2340 N N . ARG B 1 140 ? 4.613 -32.625 -8.68 1 94.62 140 ARG B N 1
ATOM 2341 C CA . ARG B 1 140 ? 3.957 -31.594 -7.895 1 94.62 140 ARG B CA 1
ATOM 2342 C C . ARG B 1 140 ? 3.299 -30.562 -8.797 1 94.62 140 ARG B C 1
ATOM 2344 O O . ARG B 1 140 ? 2.174 -30.125 -8.539 1 94.62 140 ARG B O 1
ATOM 2351 N N . ARG B 1 141 ? 3.984 -30.172 -9.797 1 95.56 141 ARG B N 1
ATOM 2352 C CA . ARG B 1 141 ? 3.441 -29.203 -10.734 1 95.56 141 ARG B CA 1
ATOM 2353 C C . ARG B 1 141 ? 2.209 -29.75 -11.445 1 95.56 141 ARG B C 1
ATOM 2355 O O . ARG B 1 141 ? 1.226 -29.031 -11.641 1 95.56 141 ARG B O 1
ATOM 2362 N N . LEU B 1 142 ? 2.35 -30.969 -11.875 1 96.38 142 LEU B N 1
ATOM 2363 C CA . LEU B 1 142 ? 1.216 -31.609 -12.516 1 96.38 142 LEU B CA 1
ATOM 2364 C C . LEU B 1 142 ? 0.006 -31.641 -11.594 1 96.38 142 LEU B C 1
ATOM 2366 O O . LEU B 1 142 ? -1.12 -31.391 -12.023 1 96.38 142 LEU B O 1
ATOM 2370 N N . LYS B 1 143 ? 0.257 -31.953 -10.344 1 96.5 143 LYS B N 1
ATOM 2371 C CA . LYS B 1 143 ? -0.828 -32 -9.367 1 96.5 143 LYS B CA 1
ATOM 2372 C C . LYS B 1 143 ? -1.529 -30.656 -9.258 1 96.5 143 LYS B C 1
ATOM 2374 O O . LYS B 1 143 ? -2.76 -30.594 -9.266 1 96.5 143 LYS B O 1
ATOM 2379 N N . GLU B 1 144 ? -0.739 -29.641 -9.102 1 96.12 144 GLU B N 1
ATOM 2380 C CA . GLU B 1 144 ? -1.3 -28.297 -9 1 96.12 144 GLU B CA 1
ATOM 2381 C C . GLU B 1 144 ? -2.125 -27.938 -10.234 1 96.12 144 GLU B C 1
ATOM 2383 O O . GLU B 1 144 ? -3.246 -27.438 -10.117 1 96.12 144 GLU B O 1
ATOM 2388 N N . ALA B 1 145 ? -1.558 -28.141 -11.383 1 97.25 145 ALA B N 1
ATOM 2389 C CA . ALA B 1 145 ? -2.234 -27.812 -12.641 1 97.25 145 ALA B CA 1
ATOM 2390 C C . ALA B 1 145 ? -3.531 -28.594 -12.789 1 97.25 145 ALA B C 1
ATOM 2392 O O . ALA B 1 145 ? -4.559 -28.047 -13.188 1 97.25 145 ALA B O 1
ATOM 2393 N N . SER B 1 146 ? -3.49 -29.859 -12.508 1 96.5 146 SER B N 1
ATOM 2394 C CA . SER B 1 146 ? -4.664 -30.719 -12.633 1 96.5 146 SER B CA 1
ATOM 2395 C C . SER B 1 146 ? -5.762 -30.297 -11.664 1 96.5 146 SER B C 1
ATOM 2397 O O . SER B 1 146 ? -6.945 -30.328 -12.008 1 96.5 146 SER B O 1
ATOM 2399 N N . GLU B 1 147 ? -5.363 -29.984 -10.461 1 96.19 147 GLU B N 1
ATOM 2400 C CA . GLU B 1 147 ? -6.336 -29.531 -9.469 1 96.19 147 GLU B CA 1
ATOM 2401 C C . GLU B 1 147 ? -7.027 -28.25 -9.922 1 96.19 147 GLU B C 1
ATOM 2403 O O . GLU B 1 147 ? -8.242 -28.094 -9.758 1 96.19 147 GLU B O 1
ATOM 2408 N N . LEU B 1 148 ? -6.258 -27.328 -10.391 1 95.81 148 LEU B N 1
ATOM 2409 C CA . LEU B 1 148 ? -6.836 -26.078 -10.875 1 95.81 148 LEU B CA 1
ATOM 2410 C C . LEU B 1 148 ? -7.812 -26.344 -12.016 1 95.81 148 LEU B C 1
ATOM 2412 O O . LEU B 1 148 ? -8.898 -25.75 -12.047 1 95.81 148 LEU B O 1
ATOM 2416 N N . LEU B 1 149 ? -7.477 -27.172 -12.945 1 95.81 149 LEU B N 1
ATOM 2417 C CA . LEU B 1 149 ? -8.336 -27.5 -14.07 1 95.81 149 LEU B CA 1
ATOM 2418 C C . LEU B 1 149 ? -9.656 -28.109 -13.594 1 95.81 149 LEU B C 1
ATOM 2420 O O . LEU B 1 149 ? -10.719 -27.797 -14.133 1 95.81 149 LEU B O 1
ATOM 2424 N N . LYS B 1 150 ? -9.562 -28.922 -12.609 1 94.88 150 LYS B N 1
ATOM 2425 C CA . LYS B 1 150 ? -10.758 -29.531 -12.039 1 94.88 150 LYS B CA 1
ATOM 2426 C C . LYS B 1 150 ? -11.688 -28.484 -11.445 1 94.88 150 LYS B C 1
ATOM 2428 O O . LYS B 1 150 ? -12.906 -28.562 -11.594 1 94.88 150 LYS B O 1
ATOM 2433 N N . LEU B 1 151 ? -11.141 -27.5 -10.797 1 93.12 151 LEU B N 1
ATOM 2434 C CA . LEU B 1 151 ? -11.914 -26.438 -10.156 1 93.12 151 LEU B CA 1
ATOM 2435 C C . LEU B 1 151 ? -12.633 -25.578 -11.203 1 93.12 151 LEU B C 1
ATOM 2437 O O . LEU B 1 151 ? -13.742 -25.109 -10.969 1 93.12 151 LEU B O 1
ATOM 2441 N N . ILE B 1 152 ? -12.008 -25.391 -12.305 1 93 152 ILE B N 1
ATOM 2442 C CA . ILE B 1 152 ? -12.547 -24.531 -13.359 1 93 152 ILE B CA 1
ATOM 2443 C C . ILE B 1 152 ? -13.633 -25.281 -14.125 1 93 152 ILE B C 1
ATOM 2445 O O . ILE B 1 152 ? -14.562 -24.672 -14.656 1 93 152 ILE B O 1
ATOM 2449 N N . SER B 1 153 ? -13.508 -26.547 -14.336 1 87.25 153 SER B N 1
ATOM 2450 C CA . SER B 1 153 ? -14.391 -27.359 -15.172 1 87.25 153 SER B CA 1
ATOM 2451 C C . SER B 1 153 ? -15.68 -27.719 -14.438 1 87.25 153 SER B C 1
ATOM 2453 O O . SER B 1 153 ? -16.594 -28.266 -15.039 1 87.25 153 SER B O 1
ATOM 2455 N N . ILE B 1 154 ? -15.805 -27.406 -13.219 1 72.62 154 ILE B N 1
ATOM 2456 C CA . ILE B 1 154 ? -17.047 -27.672 -12.5 1 72.62 154 ILE B CA 1
ATOM 2457 C C . ILE B 1 154 ? -18.062 -26.562 -12.797 1 72.62 154 ILE B C 1
ATOM 2459 O O . ILE B 1 154 ? -17.703 -25.375 -12.812 1 72.62 154 ILE B O 1
#

pLDDT: mean 92.94, std 8.29, range [30.05, 98.31]

Sequence (308 aa):
MATRHSQKCCEKLVEVGAIDKLLKVICSMTRSIPDQEVLKHALSTLRNLACYQHLVEVLIVSNGSIETIFREFLRNKDEGYFIASELLKKICLEHRGVEAVRRLPALVKRLNGLVEELKRKADTEKRNARSLAARENTERRLKEASELLKLISIMATRHSQKCCEKLVEVGAIDKLLKVICSMTRSIPDQEVLKHALSTLRNLACYQHLVEVLIVSNGSIETIFREFLRNKDEGYFIASELLKKICLEHRGVEAVRRLPALVKRLNGLVEELKRKADTEKRNARSLAARENTERRLKEASELLKLISI

Organism: Punica granatum (NCBI:txid22663)

Secondary structure (DSSP, 8-state):
---PPPHHHHHHHHHTTHHHHHHHHHHH--SSHHHHHHHHHHHHHHHHHTTSHHHHHHHHHSTTHHHHHHHHHHH--SHHHHHHHHHHHHHHTSHHHHHHHHT-HHHHHHHHHHHHHHHHHHHHHHHHT--HHHHHHHHHHHHHHHHHHHHHH-/---PPPHHHHHHHHHTTHHHHHHHHHHH--SSHHHHHHHHHHHHHHHHHTTSHHHHHHHHHSTTHHHHHHHHHHH--SHHHHHHHHHHHHHHTSHHHHHHHHT-HHHHHHHHHHHHHHHHHHHHHHHHT--HHHHHHHHHHHHHHHHHHHHHH-

Nearest PDB structures (foldseek):
  7ldg-assembly1_C-2  TM=7.409E-01  e=1.084E-01  Homo sapiens
  6xf1-assembly1_B  TM=7.422E-01  e=1.326E-01  Homo sapiens
  7uzf-assembly1_P  TM=6.264E-01  e=3.440E-01  Rattus norvegicus
  9brd-assembly1_T  TM=5.011E-01  e=3.440E-01  Rattus norvegicus
  3obv-assembly2_D  TM=5.664E-01  e=1.402E+00  Mus musculus